Protein 8GUP (pdb70)

Organism: Staphylococcus aureus (strain NCTC 8325 / PS 47) (NCBI:txid93061)

Radius of gyration: 21.42 Å; Cα contacts (8 Å, |Δi|>4): 415; chains: 2; bounding box: 58×44×39 Å

GO terms:
  GO:0005737 cytoplasm (C, EXP)

Foldseek 3Di:
DDLVVVLVVLLVVLVVLVVVLAPDDFFKKKKKWFDDPVGTAIWMWTHHVNDTHTSQCRVVVDVDDPVVSVVSRVVSNVSVVVVQVSCVVVVHDRFRMWIWMAGPVGDTDIDTHHDPVVVLVDDDLLVVQLCCCVVDNDHDDDPVSNVSSVSVVVVVVVD/DDLVVVVVVLLVVLVVLVVVLAPDAFFKKKKKWFQDPVGTAIWMWTHHVPDTDTSQCRVVVDVDDPVRSVVSRVVSNVSVVVVQVSCVVVVHDRFRMWMWMAGPVGDTDIDTHHDPVVVVVDDPLLVVQLVCVPPPVDHDDDPVSNVSSVSVVVVVVVD

Secondary structure (P-SEA, 3-state):
ccaaaaaaaaaaaaaaaaaaaccccccbbbbbbbbccccccccbbbbcccbbbbcccccccccccaaaaaaaaaaaaaaaaaaaaaaaaaccccccbbbbbbcccbbbbbbbbbcccccccccaaaaaaaaaaaacccccccaaaaaaaaaaaaaaaac/ccaaaaaaaaaaaaaaaaaaaccccccbbbbbbbbccccccccbbbbcccbbbbcccccccccccaaaaaaaaaaaaaaaaaaaaaaaaaccccccbbbbbbcccbbbbbbbbbcccccccccaaaaaaaaaaaccccccccaaaaaaaaaaaaaaaac

Nearest PDB structures (foldseek):
  8gup-assembly2_B  TM=1.006E+00  e=2.677E-31  Staphylococcus aureus subsp. aureus NCTC 8325
  8guo-assembly1_A  TM=9.797E-01  e=4.297E-29  Staphylococcus aureus subsp. aureus NCTC 8325
  3i0t-assembly1_A  TM=8.499E-01  e=4.550E-12  Halalkalibacterium halodurans C-125
  2ia1-assembly1_A  TM=8.516E-01  e=1.083E-11  Halalkalibacterium halodurans
  4egq-assembly5_B-3  TM=3.936E-01  e=3.553E-01  Burkholderia pseudomallei 1710b

B-factor: mean 51.95, std 16.05, range [22.31, 112.67]

Structure (mmCIF, N/CA/C/O backbone):
data_8GUP
#
_entry.id   8GUP
#
_cell.length_a   90.674
_cell.length_b   62.106
_cell.length_c   82.811
_cell.angle_alpha   90.0
_cell.angle_beta   117.49
_cell.angle_gamma   90.0
#
_symmetry.space_group_name_H-M   'C 1 2 1'
#
loop_
_entity.id
_entity.type
_entity.pdbx_description
1 polymer 'Type VII secretion system protein EsaG'
2 non-polymer 'CITRIC ACID'
3 water water
#
loop_
_atom_site.group_PDB
_atom_site.id
_atom_site.type_symbol
_atom_site.label_atom_id
_atom_site.label_alt_id
_atom_site.label_comp_id
_atom_site.label_asym_id
_atom_site.label_entity_id
_atom_site.label_seq_id
_atom_site.pdbx_PDB_ins_code
_atom_site.Cartn_x
_atom_site.Cartn_y
_atom_site.Cartn_z
_atom_site.occupancy
_atom_site.B_iso_or_equiv
_atom_site.auth_seq_id
_atom_site.auth_comp_id
_atom_site.auth_asym_id
_atom_site.auth_atom_id
_atom_site.pdbx_PDB_model_num
ATOM 1 N N . MET A 1 1 ? 32.43655 24.58092 144.34877 1.000 84.89827 1 MET A N 1
ATOM 2 C CA . MET A 1 1 ? 32.80700 23.76146 145.49679 1.000 85.69000 1 MET A CA 1
ATOM 3 C C . MET A 1 1 ? 32.58009 24.51474 146.80638 1.000 79.50984 1 MET A C 1
ATOM 4 O O . MET A 1 1 ? 33.06842 25.63042 146.97980 1.000 73.39821 1 MET A O 1
ATOM 9 N N . THR A 1 2 ? 31.83761 23.90186 147.72405 1.000 75.01875 2 THR A N 1
ATOM 10 C CA . THR A 1 2 ? 31.55298 24.51807 149.01617 1.000 79.56854 2 THR A CA 1
ATOM 11 C C . THR A 1 2 ? 32.76120 24.44581 149.94477 1.000 78.23729 2 THR A C 1
ATOM 12 O O . THR A 1 2 ? 33.82941 23.96750 149.56007 1.000 75.69253 2 THR A O 1
ATOM 16 N N . PHE A 1 3 ? 32.58267 24.92679 151.16973 1.000 75.91604 3 PHE A N 1
ATOM 17 C CA . PHE A 1 3 ? 33.63915 24.88686 152.17093 1.000 69.83375 3 PHE A CA 1
ATOM 18 C C . PHE A 1 3 ? 33.87823 23.45379 152.63212 1.000 77.07467 3 PHE A C 1
ATOM 19 O O . PHE A 1 3 ? 35.02581 23.01740 152.78748 1.000 77.66759 3 PHE A O 1
ATOM 27 N N . GLU A 1 4 ? 32.78273 22.72773 152.83949 1.000 70.68419 4 GLU A N 1
ATOM 28 C CA . GLU A 1 4 ? 32.84186 21.32645 153.23601 1.000 63.17181 4 GLU A CA 1
ATOM 29 C C . GLU A 1 4 ? 33.61128 20.49896 152.21323 1.000 65.90460 4 GLU A C 1
ATOM 30 O O . GLU A 1 4 ? 34.39589 19.62892 152.57887 1.000 64.32903 4 GLU A O 1
ATOM 36 N N . GLU A 1 5 ? 33.37479 20.76814 150.93329 1.000 77.78965 5 GLU A N 1
ATOM 37 C CA . GLU A 1 5 ? 34.02952 20.02600 149.86030 1.000 82.13815 5 GLU A CA 1
ATOM 38 C C . GLU A 1 5 ? 35.53663 20.27635 149.83197 1.000 79.80525 5 GLU A C 1
ATOM 39 O O . GLU A 1 5 ? 36.32458 19.35186 149.62338 1.000 85.80543 5 GLU A O 1
ATOM 45 N N . LYS A 1 6 ? 35.92727 21.52917 150.04339 1.000 69.23829 6 LYS A N 1
ATOM 46 C CA . LYS A 1 6 ? 37.33632 21.89326 150.12871 1.000 63.40792 6 LYS A CA 1
ATOM 47 C C . LYS A 1 6 ? 38.00912 21.17817 151.29843 1.000 53.18151 6 LYS A C 1
ATOM 48 O O . LYS A 1 6 ? 39.05781 20.53356 151.13516 1.000 53.50609 6 LYS A O 1
ATOM 50 N N . LEU A 1 7 ? 37.39154 21.29171 152.47318 1.000 48.32747 7 LEU A N 1
ATOM 51 C CA . LEU A 1 7 ? 37.87540 20.60365 153.66567 1.000 53.25164 7 LEU A CA 1
ATOM 52 C C . LEU A 1 7 ? 38.02664 19.10455 153.42964 1.000 50.46541 7 LEU A C 1
ATOM 53 O O . LEU A 1 7 ? 39.02258 18.51139 153.82544 1.000 54.80795 7 LEU A O 1
ATOM 58 N N . SER A 1 8 ? 37.03660 18.50630 152.77429 1.000 54.32773 8 SER A N 1
ATOM 59 C CA . SER A 1 8 ? 37.01690 17.06795 152.52278 1.000 65.56657 8 SER A CA 1
ATOM 60 C C . SER A 1 8 ? 38.13380 16.64301 151.57279 1.000 63.78901 8 SER A C 1
ATOM 61 O O . SER A 1 8 ? 38.82826 15.65145 151.81536 1.000 67.67649 8 SER A O 1
ATOM 64 N N . LYS A 1 9 ? 38.29684 17.40114 150.49269 1.000 56.34005 9 LYS A N 1
ATOM 65 C CA . LYS A 1 9 ? 39.36117 17.15618 149.52593 1.000 61.07177 9 LYS A CA 1
ATOM 66 C C . LYS A 1 9 ? 40.72629 17.20135 150.20676 1.000 52.11991 9 LYS A C 1
ATOM 67 O O . LYS A 1 9 ? 41.53935 16.27409 150.06797 1.000 54.09465 9 LYS A O 1
ATOM 73 N N . ILE A 1 10 ? 40.96362 18.27130 150.96217 1.000 40.27028 10 ILE A N 1
ATOM 74 C CA . ILE A 1 10 ? 42.23520 18.42474 151.66190 1.000 51.01360 10 ILE A CA 1
ATOM 75 C C . ILE A 1 10 ? 42.45397 17.30366 152.68007 1.000 40.73331 10 ILE A C 1
ATOM 76 O O . ILE A 1 10 ? 43.55394 16.76264 152.78166 1.000 46.27054 10 ILE A O 1
ATOM 81 N N . TYR A 1 11 ? 41.40431 16.94403 153.41405 1.000 41.10241 11 TYR A N 1
ATOM 82 C CA . TYR A 1 11 ? 41.49319 15.87213 154.40399 1.000 42.14923 11 TYR A CA 1
ATOM 83 C C . TYR A 1 11 ? 41.89225 14.55206 153.75040 1.000 44.05497 11 TYR A C 1
ATOM 84 O O . TYR A 1 11 ? 42.77687 13.84454 154.24163 1.000 44.01539 11 TYR A O 1
ATOM 93 N N . ASN A 1 12 ? 41.23272 14.22958 152.64107 1.000 46.91673 12 ASN A N 1
ATOM 94 C CA . ASN A 1 12 ? 41.54172 13.02027 151.88705 1.000 46.28778 12 ASN A CA 1
ATOM 95 C C . ASN A 1 12 ? 42.98964 13.00899 151.40919 1.000 45.52876 12 ASN A C 1
ATOM 96 O O . ASN A 1 12 ? 43.69140 11.99870 151.54335 1.000 38.36329 12 ASN A O 1
ATOM 101 N N . GLU A 1 13 ? 43.43518 14.13800 150.86184 1.000 36.59399 13 GLU A N 1
ATOM 102 C CA . GLU A 1 13 ? 44.82035 14.26437 150.41414 1.000 35.31898 13 GLU A CA 1
ATOM 103 C C . GLU A 1 13 ? 45.80911 14.04953 151.56274 1.000 43.15343 13 GLU A C 1
ATOM 104 O O . GLU A 1 13 ? 46.83002 13.37627 151.39935 1.000 42.26643 13 GLU A O 1
ATOM 110 N N . ILE A 1 14 ? 45.49299 14.61941 152.72208 1.000 40.03437 14 ILE A N 1
ATOM 111 C CA . ILE A 1 14 ? 46.33006 14.48660 153.91053 1.000 43.52014 14 ILE A CA 1
ATOM 112 C C . ILE A 1 14 ? 46.43806 13.02861 154.35068 1.000 51.27479 14 ILE A C 1
ATOM 113 O O . ILE A 1 14 ? 47.54242 12.51432 154.56750 1.000 49.79531 14 ILE A O 1
ATOM 118 N N . ALA A 1 15 ? 45.28828 12.36843 154.47167 1.000 34.35711 15 ALA A N 1
ATOM 119 C CA . ALA A 1 15 ? 45.24621 10.96272 154.86093 1.000 38.18395 15 ALA A CA 1
ATOM 120 C C . ALA A 1 15 ? 46.06154 10.09956 153.90113 1.000 46.54135 15 ALA A C 1
ATOM 121 O O . ALA A 1 15 ? 46.86364 9.26230 154.33123 1.000 29.94700 15 ALA A O 1
ATOM 123 N N . ASN A 1 16 ? 45.86059 10.31532 152.60284 1.000 45.48815 16 ASN A N 1
ATOM 124 C CA . ASN A 1 16 ? 46.61007 9.57853 151.58955 1.000 49.56689 16 ASN A CA 1
ATOM 125 C C . ASN A 1 16 ? 48.11497 9.81134 151.69803 1.000 52.05118 16 ASN A C 1
ATOM 126 O O . ASN A 1 16 ? 48.90520 8.87854 151.55014 1.000 46.30153 16 ASN A O 1
ATOM 131 N N . GLU A 1 17 ? 48.50290 11.05623 151.95989 1.000 47.00065 17 GLU A N 1
ATOM 132 C CA . GLU A 1 17 ? 49.91062 11.40758 152.12890 1.000 48.64373 17 GLU A CA 1
ATOM 133 C C . GLU A 1 17 ? 50.54565 10.66822 153.30020 1.000 44.27155 17 GLU A C 1
ATOM 134 O O . GLU A 1 17 ? 51.56110 9.97745 153.14455 1.000 47.54451 17 GLU A O 1
ATOM 140 N N . ILE A 1 18 ? 49.93784 10.82408 154.47255 1.000 39.64626 18 ILE A N 1
ATOM 141 C CA . ILE A 1 18 ? 50.43681 10.19255 155.68714 1.000 37.65616 18 ILE A CA 1
ATOM 142 C C . ILE A 1 18 ? 50.50578 8.67761 155.52289 1.000 46.49975 18 ILE A C 1
ATOM 143 O O . ILE A 1 18 ? 51.45886 8.03997 155.97350 1.000 46.29694 18 ILE A O 1
ATOM 148 N N . SER A 1 19 ? 49.50558 8.10705 154.85778 1.000 39.18197 19 SER A N 1
ATOM 149 C CA . SER A 1 19 ? 49.51185 6.67545 154.58469 1.000 32.68276 19 SER A CA 1
ATOM 150 C C . SER A 1 19 ? 50.64516 6.30125 153.63140 1.000 38.30367 19 SER A C 1
ATOM 151 O O . SER A 1 19 ? 51.21138 5.21215 153.72833 1.000 36.93078 19 SER A O 1
ATOM 154 N N . SER A 1 20 ? 50.97493 7.20946 152.71647 1.000 37.59556 20 SER A N 1
ATOM 155 C CA . SER A 1 20 ? 52.03029 6.96166 151.73941 1.000 50.32698 20 SER A CA 1
ATOM 156 C C . SER A 1 20 ? 53.41107 7.05328 152.38123 1.000 50.27099 20 SER A C 1
ATOM 157 O O . SER A 1 20 ? 54.37232 6.46112 151.89021 1.000 49.97435 20 SER A O 1
ATOM 160 N N . MET A 1 21 ? 53.50608 7.79725 153.47905 1.000 43.60001 21 MET A N 1
ATOM 161 C CA . MET A 1 21 ? 54.78163 7.96503 154.17061 1.000 40.87851 21 MET A CA 1
ATOM 162 C C . MET A 1 21 ? 55.11580 6.77415 155.07268 1.000 51.87907 21 MET A C 1
ATOM 163 O O . MET A 1 21 ? 56.25127 6.63246 155.52867 1.000 48.00799 21 MET A O 1
ATOM 168 N N . ILE A 1 22 ? 54.12733 5.92075 155.32553 1.000 47.63593 22 ILE A N 1
ATOM 169 C CA . ILE A 1 22 ? 54.33728 4.72648 156.14076 1.000 41.61719 22 ILE A CA 1
ATOM 170 C C . ILE A 1 22 ? 54.41817 3.48297 155.25624 1.000 40.07205 22 ILE A C 1
ATOM 171 O O . ILE A 1 22 ? 53.42076 3.07478 154.66009 1.000 48.80917 22 ILE A O 1
ATOM 176 N N . PRO A 1 23 ? 55.61223 2.87178 155.17856 1.000 42.85544 23 PRO A N 1
ATOM 177 C CA . PRO A 1 23 ? 55.89834 1.78342 154.23560 1.000 34.60430 23 PRO A CA 1
ATOM 178 C C . PRO A 1 23 ? 55.34077 0.42730 154.65974 1.000 45.00999 23 PRO A C 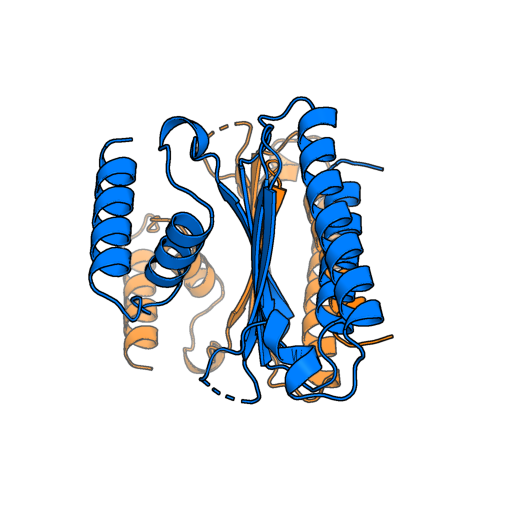1
ATOM 179 O O . PRO A 1 23 ? 55.32316 -0.50006 153.84918 1.000 40.36105 23 PRO A O 1
ATOM 183 N N . VAL A 1 24 ? 54.89867 0.30938 155.90655 1.000 50.94188 24 VAL A N 1
ATOM 184 C CA . VAL A 1 24 ? 54.34444 -0.95059 156.38919 1.000 59.96024 24 VAL A CA 1
ATOM 185 C C . VAL A 1 24 ? 52.88654 -0.80347 156.80455 1.000 57.12932 24 VAL A C 1
ATOM 186 O O . VAL A 1 24 ? 52.29398 0.26558 156.66253 1.000 52.53862 24 VAL A O 1
ATOM 190 N N . GLU A 1 25 ? 52.31426 -1.88861 157.31568 1.000 65.79842 25 GLU A N 1
ATOM 191 C CA . GLU A 1 25 ? 50.92704 -1.88605 157.76178 1.000 61.98150 25 GLU A CA 1
ATOM 192 C C . GLU A 1 25 ? 50.80104 -1.22259 159.12810 1.000 51.75974 25 GLU A C 1
ATOM 193 O O . GLU A 1 25 ? 51.49492 -1.59081 160.07683 1.000 63.70342 25 GLU A O 1
ATOM 199 N N . TRP A 1 26 ? 49.91215 -0.23942 159.21781 1.000 56.08655 26 TRP A N 1
ATOM 200 C CA . TRP A 1 26 ? 49.71393 0.50797 160.45270 1.000 36.61480 26 TRP A CA 1
ATOM 201 C C . TRP A 1 26 ? 48.31848 0.28600 161.02550 1.000 45.03282 26 TRP A C 1
ATOM 202 O O . TRP A 1 26 ? 47.39526 -0.10507 160.31028 1.000 48.05309 26 TRP A O 1
ATOM 213 N N . GLU A 1 27 ? 48.17582 0.53947 162.32215 1.000 48.30295 27 GLU A N 1
ATOM 214 C CA . GLU A 1 27 ? 46.89810 0.38334 163.00631 1.000 52.56122 27 GLU A CA 1
ATOM 215 C C . GLU A 1 27 ? 46.25847 1.74383 163.25466 1.000 57.02548 27 GLU A C 1
ATOM 216 O O . GLU A 1 27 ? 45.17347 2.03451 162.75113 1.000 59.86748 27 GLU A O 1
ATOM 222 N N . LYS A 1 28 ? 46.94489 2.57347 164.03429 1.000 43.70219 28 LYS A N 1
ATOM 223 C CA . LYS A 1 28 ? 46.45989 3.90894 164.35921 1.000 42.69389 28 LYS A CA 1
ATOM 224 C C . LYS A 1 28 ? 47.47306 4.97578 163.95739 1.000 44.41545 28 LYS A C 1
ATOM 225 O O . LYS A 1 28 ? 48.67990 4.73674 163.97234 1.000 37.83819 28 LYS A O 1
ATOM 231 N N . VAL A 1 29 ? 46.97155 6.15277 163.59798 1.000 38.63864 29 VAL A N 1
ATOM 232 C CA . VAL A 1 29 ? 47.81837 7.27268 163.20485 1.000 40.10972 29 VAL A CA 1
ATOM 233 C C . VAL A 1 29 ? 47.35830 8.56540 163.87373 1.000 43.38955 29 VAL A C 1
ATOM 234 O O . VAL A 1 29 ? 46.19299 8.95930 163.75882 1.000 38.41210 29 VAL A O 1
ATOM 238 N N . TYR A 1 30 ? 48.28465 9.21235 164.57522 1.000 39.69555 30 TYR A N 1
ATOM 239 C CA . TYR A 1 30 ? 48.02425 10.48416 165.23845 1.000 39.17875 30 TYR A CA 1
ATOM 240 C C . TYR A 1 30 ? 48.90607 11.57410 164.64894 1.000 39.89472 30 TYR A C 1
ATOM 241 O O . TYR A 1 30 ? 50.12601 11.52959 164.79464 1.000 32.62413 30 TYR A O 1
ATOM 250 N N . THR A 1 31 ? 48.29323 12.55336 163.99228 1.000 37.51560 31 THR A N 1
ATOM 251 C CA . THR A 1 31 ? 49.05189 13.64034 163.38493 1.000 34.24266 31 THR A CA 1
ATOM 252 C C . THR A 1 31 ? 48.76925 14.96871 164.08079 1.000 34.12296 31 THR A C 1
ATOM 253 O O . THR A 1 31 ? 47.63184 15.26415 164.43924 1.000 27.73459 31 THR A O 1
ATOM 257 N N . MET A 1 32 ? 49.81854 15.75783 164.28121 1.000 37.67961 32 MET A N 1
ATOM 258 C CA . MET A 1 32 ? 49.69384 17.08059 164.87527 1.000 42.53629 32 MET A CA 1
ATOM 259 C C . MET A 1 32 ? 50.42648 18.11413 164.02816 1.000 36.16803 32 MET A C 1
ATOM 260 O O . MET A 1 32 ? 51.55641 17.88276 163.58192 1.000 36.67287 32 MET A O 1
ATOM 265 N N . ALA A 1 33 ? 49.77620 19.25214 163.80763 1.000 39.87830 33 ALA A N 1
ATOM 266 C CA . ALA A 1 33 ? 50.36637 20.32407 163.01638 1.000 34.21134 33 ALA A CA 1
ATOM 267 C C . ALA A 1 33 ? 50.22638 21.67294 163.71127 1.000 40.06450 33 ALA A C 1
ATOM 268 O O . ALA A 1 33 ? 49.11744 22.17406 163.89288 1.000 51.55606 33 ALA A O 1
ATOM 270 N N . TYR A 1 34 ? 51.35567 22.25424 164.10236 1.000 47.45304 34 TYR A N 1
ATOM 271 C CA . TYR A 1 34 ? 51.36428 23.59883 164.66716 1.000 52.29967 34 TYR A CA 1
ATOM 272 C C . TYR A 1 34 ? 51.75054 24.60935 163.59724 1.000 57.98962 34 TYR A C 1
ATOM 273 O O . TYR A 1 34 ? 52.89837 24.63918 163.16484 1.000 57.55763 34 TYR A O 1
ATOM 282 N N . ILE A 1 35 ? 50.79858 25.42987 163.16208 1.000 54.20872 35 ILE A N 1
ATOM 283 C CA . ILE A 1 35 ? 51.09382 26.45524 162.16374 1.000 46.27921 35 ILE A CA 1
ATOM 284 C C . ILE A 1 35 ? 50.53827 27.82347 162.55730 1.000 50.30330 35 ILE A C 1
ATOM 285 O O . ILE A 1 35 ? 49.33651 27.97896 162.77415 1.000 50.51320 35 ILE A O 1
ATOM 290 N N . ASP A 1 36 ? 51.42716 28.80923 162.64846 1.000 47.26239 36 ASP A N 1
ATOM 291 C CA . ASP A 1 36 ? 51.03474 30.19543 162.88624 1.000 59.77348 36 ASP A CA 1
ATOM 292 C C . ASP A 1 36 ? 51.73426 31.11222 161.88452 1.000 53.25207 36 ASP A C 1
ATOM 293 O O . ASP A 1 36 ? 52.19188 30.65457 160.83817 1.000 48.17450 36 ASP A O 1
ATOM 298 N N . ASP A 1 37 ? 51.82071 32.40039 162.20316 1.000 56.36204 37 ASP A N 1
ATOM 299 C CA . ASP A 1 37 ? 52.49589 33.35196 161.32349 1.000 75.08927 37 ASP A CA 1
ATOM 300 C C . ASP A 1 37 ? 54.00649 33.14231 161.32608 1.000 77.55723 37 ASP A C 1
ATOM 301 O O . ASP A 1 37 ? 54.67976 33.40339 160.32873 1.000 73.36476 37 ASP A O 1
ATOM 306 N N . GLY A 1 38 ? 54.53349 32.67376 162.45247 1.000 84.12043 38 GLY A N 1
ATOM 307 C CA . GLY A 1 38 ? 55.95669 32.42030 162.57928 1.000 84.99584 38 GLY A CA 1
ATOM 308 C C . GLY A 1 38 ? 56.32981 30.99766 162.20915 1.000 85.60114 38 GLY A C 1
ATOM 309 O O . GLY A 1 38 ? 56.86504 30.25455 163.03083 1.000 88.51473 38 GLY A O 1
ATOM 310 N N . GLY A 1 39 ? 56.04690 30.61818 160.96684 1.000 74.39691 39 GLY A N 1
ATOM 311 C CA . GLY A 1 39 ? 56.35362 29.28259 160.48723 1.000 58.31573 39 GLY A CA 1
ATOM 312 C C . GLY A 1 39 ? 55.50476 28.21182 161.14562 1.000 55.82656 39 GLY A C 1
ATOM 313 O O . GLY A 1 39 ? 54.36142 28.46134 161.52996 1.000 57.14312 39 GLY A O 1
ATOM 314 N N . GLY A 1 40 ? 56.06634 27.01376 161.27500 1.000 46.70180 40 GLY A N 1
ATOM 315 C CA . GLY A 1 40 ? 55.36358 25.91019 161.90071 1.000 36.87906 40 GLY A CA 1
ATOM 316 C C . GLY A 1 40 ? 55.97682 24.55687 161.60367 1.000 47.17704 40 GLY A C 1
ATOM 317 O O . GLY A 1 40 ? 57.00156 24.46856 160.92689 1.000 54.73988 40 GLY A O 1
ATOM 318 N N . GLU A 1 41 ? 55.34868 23.50055 162.11668 1.000 40.21053 41 GLU A N 1
ATOM 319 C CA . GLU A 1 41 ? 55.82661 22.13968 161.89644 1.000 41.53439 41 GLU A CA 1
ATOM 320 C C . GLU A 1 41 ? 54.70320 21.09867 161.95751 1.000 49.53958 41 GLU A C 1
ATOM 321 O O . GLU A 1 41 ? 53.63312 21.33916 162.52651 1.000 46.59341 41 GLU A O 1
ATOM 327 N N . VAL A 1 42 ? 54.96468 19.94350 161.35144 1.000 41.11750 42 VAL A N 1
ATOM 328 C CA . VAL A 1 42 ? 54.03025 18.82370 161.33598 1.000 37.58546 42 VAL A CA 1
ATOM 329 C C . VAL A 1 42 ? 54.73378 17.53879 161.76041 1.000 37.58289 42 VAL A C 1
ATOM 330 O O . VAL A 1 42 ? 55.83592 17.25095 161.29354 1.000 40.13002 42 VAL A O 1
ATOM 334 N N . PHE A 1 43 ? 54.10675 16.76929 162.64593 1.000 32.37929 43 PHE A N 1
ATOM 335 C CA . PHE A 1 43 ? 54.65631 15.46829 163.02260 1.000 32.92827 43 PHE A CA 1
ATOM 336 C C . PHE A 1 43 ? 53.54348 14.45223 163.22914 1.000 37.42927 43 PHE A C 1
ATOM 337 O O . PHE A 1 43 ? 52.39518 14.82758 163.43878 1.000 38.64430 43 PHE A O 1
ATOM 345 N N . PHE A 1 44 ? 53.87338 13.16637 163.16202 1.000 28.60269 44 PHE A N 1
ATOM 346 C CA . PHE A 1 44 ? 52.87998 12.14614 163.47238 1.000 35.29515 44 PHE A CA 1
ATOM 347 C C . PHE A 1 44 ? 53.49141 10.88134 164.06142 1.000 45.82786 44 PHE A C 1
ATOM 348 O O . PHE A 1 44 ? 54.63352 10.52868 163.76954 1.000 49.17413 44 PHE A O 1
ATOM 356 N N . ASN A 1 45 ? 52.71343 10.21436 164.90714 1.000 44.78228 45 ASN A N 1
ATOM 357 C CA . ASN A 1 45 ? 53.08410 8.91435 165.44528 1.000 35.11503 45 ASN A CA 1
ATOM 358 C C . ASN A 1 45 ? 52.13562 7.84877 164.91774 1.000 42.11441 45 ASN A C 1
ATOM 359 O O . ASN A 1 45 ? 50.96848 8.13117 164.64609 1.000 37.07704 45 ASN A O 1
ATOM 364 N N . TYR A 1 46 ? 52.63175 6.62633 164.76590 1.000 37.52131 46 TYR A N 1
ATOM 365 C CA . TYR A 1 46 ? 51.78755 5.54369 164.27400 1.000 33.08791 46 TYR A CA 1
ATOM 366 C C . TYR A 1 46 ? 52.02582 4.25055 165.04280 1.000 39.98393 46 TYR A C 1
ATOM 367 O O . TYR A 1 46 ? 53.15381 3.94169 165.42145 1.000 39.07482 46 TYR A O 1
ATOM 376 N N . THR A 1 47 ? 50.95540 3.49809 165.27372 1.000 36.72341 47 THR A N 1
ATOM 377 C CA . THR A 1 47 ? 51.06498 2.21253 165.94861 1.000 40.96930 47 THR A CA 1
ATOM 378 C C . THR A 1 47 ? 50.98693 1.07323 164.94042 1.000 46.63774 47 THR A C 1
ATOM 379 O O . THR A 1 47 ? 50.42063 1.22736 163.85837 1.000 43.51944 47 THR A O 1
ATOM 383 N N . LYS A 1 48 ? 51.57035 -0.06458 165.30022 1.000 49.23508 48 LYS A N 1
ATOM 384 C CA . LYS A 1 48 ? 51.47212 -1.27686 164.49764 1.000 54.81689 48 LYS A CA 1
ATOM 385 C C . LYS A 1 48 ? 50.66839 -2.31998 165.26860 1.000 62.79057 48 LYS A C 1
ATOM 386 O O . LYS A 1 48 ? 50.60406 -2.26391 166.49579 1.000 69.14732 48 LYS A O 1
ATOM 392 N N . PRO A 1 49 ? 50.03697 -3.26736 164.55571 1.000 67.86958 49 PRO A N 1
ATOM 393 C CA . PRO A 1 49 ? 49.29108 -4.32522 165.24754 1.000 72.12662 49 PRO A CA 1
ATOM 394 C C . PRO A 1 49 ? 50.20983 -5.35981 165.89026 1.000 72.95534 49 PRO A C 1
ATOM 395 O O . PRO A 1 49 ? 50.45499 -5.26824 167.09261 1.000 72.62079 49 PRO A O 1
ATOM 399 N N . ASP A 1 52 ? 49.30572 -0.09039 172.04444 1.000 72.41952 52 ASP A N 1
ATOM 400 C CA . ASP A 1 52 ? 50.58334 -0.57350 171.53556 1.000 60.04740 52 ASP A CA 1
ATOM 401 C C . ASP A 1 52 ? 51.59963 0.56496 171.47423 1.000 61.70923 52 ASP A C 1
ATOM 402 O O . ASP A 1 52 ? 51.28792 1.70509 171.81900 1.000 57.76871 52 ASP A O 1
ATOM 407 N N . ASP A 1 53 ? 52.81195 0.24937 171.02987 1.000 55.60061 53 ASP A N 1
ATOM 408 C CA . ASP A 1 53 ? 53.90277 1.21817 171.00269 1.000 61.45284 53 ASP A CA 1
ATOM 409 C C . ASP A 1 53 ? 53.70718 2.29381 169.93811 1.000 58.66456 53 ASP A C 1
ATOM 410 O O . ASP A 1 53 ? 53.25349 2.01054 168.82943 1.000 57.25789 53 ASP A O 1
ATOM 415 N N . LEU A 1 54 ? 54.05192 3.52991 170.28582 1.000 46.53018 54 LEU A N 1
ATOM 416 C CA . LEU A 1 54 ? 54.04012 4.62499 169.32507 1.000 45.47268 54 LEU A CA 1
ATOM 417 C C . LEU A 1 54 ? 55.32638 4.62173 168.51065 1.000 44.92339 54 LEU A C 1
ATOM 418 O O . LEU A 1 54 ? 56.40718 4.36866 169.04166 1.000 56.29920 54 LEU A O 1
ATOM 423 N N . ASN A 1 55 ? 55.20502 4.90012 167.21868 1.000 41.20690 55 ASN A N 1
ATOM 424 C CA . ASN A 1 55 ? 56.37021 5.00860 166.35312 1.000 34.73137 55 ASN A CA 1
ATOM 425 C C . ASN A 1 55 ? 56.45698 6.40079 165.73915 1.000 38.58421 55 ASN A C 1
ATOM 426 O O . ASN A 1 55 ? 55.53428 6.84597 165.05292 1.000 30.31147 55 ASN A O 1
ATOM 431 N N . TYR A 1 56 ? 57.56892 7.08267 166.00072 1.000 34.56636 56 TYR A N 1
ATOM 432 C CA . TYR A 1 56 ? 57.76918 8.45286 165.54362 1.000 29.76050 56 TYR A CA 1
ATOM 433 C C . TYR A 1 56 ? 58.16240 8.47078 164.06761 1.000 38.49436 56 TYR A C 1
ATOM 434 O O . TYR A 1 56 ? 58.96351 7.64860 163.61930 1.000 40.34650 56 TYR A O 1
ATOM 443 N N . TYR A 1 57 ? 57.59685 9.41605 163.32154 1.000 33.85001 57 TYR A N 1
ATOM 444 C CA . TYR A 1 57 ? 57.67666 9.40271 161.86152 1.000 37.59952 57 TYR A CA 1
ATOM 445 C C . TYR A 1 57 ? 59.09569 9.54942 161.30363 1.000 37.66244 57 TYR A C 1
ATOM 446 O O . TYR A 1 57 ? 59.44837 8.88226 160.33288 1.000 40.03431 57 TYR A O 1
ATOM 455 N N . THR A 1 58 ? 59.91665 10.39700 161.91567 1.000 40.43034 58 THR A N 1
ATOM 456 C CA . THR A 1 58 ? 61.26573 10.63228 161.40111 1.000 34.60639 58 THR A CA 1
ATOM 457 C C . THR A 1 58 ? 62.17018 9.40956 161.55435 1.000 36.65525 58 THR A C 1
ATOM 458 O O . THR A 1 58 ? 63.28358 9.38323 161.02952 1.000 46.80009 58 THR A O 1
ATOM 462 N N . ASN A 1 59 ? 61.68773 8.40157 162.27360 1.000 29.22577 59 ASN A N 1
ATOM 463 C CA . ASN A 1 59 ? 62.41834 7.15078 162.42511 1.000 29.97344 59 ASN A CA 1
ATOM 464 C C . ASN A 1 59 ? 62.09170 6.15604 161.31441 1.000 32.28000 59 ASN A C 1
ATOM 465 O O . ASN A 1 59 ? 62.70013 5.08986 161.23144 1.000 41.26362 59 ASN A O 1
ATOM 470 N N . ILE A 1 60 ? 61.12878 6.50644 160.46582 1.000 34.76497 60 ILE A N 1
ATOM 471 C CA . ILE A 1 60 ? 60.74541 5.64606 159.34640 1.000 38.00038 60 ILE A CA 1
ATOM 472 C C . ILE A 1 60 ? 61.89420 5.40277 158.35089 1.000 35.38387 60 ILE A C 1
ATOM 473 O O . ILE A 1 60 ? 62.12227 4.25730 157.95652 1.000 43.67448 60 ILE A O 1
ATOM 478 N N . PRO A 1 61 ? 62.62815 6.46160 157.94279 1.000 37.02029 61 PRO A N 1
ATOM 479 C CA . PRO A 1 61 ? 63.72391 6.16955 157.00764 1.000 43.96729 61 PRO A CA 1
ATOM 480 C C . PRO A 1 61 ? 64.85159 5.34357 157.62912 1.000 44.09298 61 PRO A C 1
ATOM 481 O O . PRO A 1 61 ? 65.55637 4.63123 156.91327 1.000 48.54411 61 PRO A O 1
ATOM 485 N N . LYS A 1 62 ? 65.01582 5.44300 158.94405 1.000 48.36368 62 LYS A N 1
ATOM 486 C CA . LYS A 1 62 ? 66.07891 4.72686 159.64015 1.000 51.74804 62 LYS A CA 1
ATOM 487 C C . LYS A 1 62 ? 65.79254 3.23110 159.72795 1.000 51.97351 62 LYS A C 1
ATOM 488 O O . LYS A 1 62 ? 66.69883 2.40778 159.60142 1.000 56.15253 62 LYS A O 1
ATOM 494 N N . GLU A 1 63 ? 64.52740 2.88643 159.94316 1.000 52.42739 63 GLU A N 1
ATOM 495 C CA . GLU A 1 63 ? 64.13733 1.49640 160.14949 1.000 53.79695 63 GLU A CA 1
ATOM 496 C C . GLU A 1 63 ? 63.73837 0.80389 158.84844 1.000 46.74698 63 GLU A C 1
ATOM 497 O O . GLU A 1 63 ? 63.90946 -0.40683 158.70633 1.000 41.53427 63 GLU A O 1
ATOM 503 N N . TYR A 1 64 ? 63.21061 1.57288 157.90033 1.000 49.98810 64 TYR A N 1
ATOM 504 C CA . TYR A 1 64 ? 62.66769 0.99665 156.67245 1.000 53.92715 64 TYR A CA 1
ATOM 505 C C . TYR A 1 64 ? 63.43023 1.43174 155.42358 1.000 47.08750 64 TYR A C 1
ATOM 506 O O . TYR A 1 64 ? 64.30963 2.29046 155.48855 1.000 45.55958 64 TYR A O 1
ATOM 515 N N . ASN A 1 65 ? 63.08228 0.83159 154.28765 1.000 45.98450 65 ASN A N 1
ATOM 516 C CA . ASN A 1 65 ? 63.75921 1.11499 153.02534 1.000 56.17097 65 ASN A CA 1
ATOM 517 C C . ASN A 1 65 ? 63.12825 2.25943 152.24343 1.000 72.19944 65 ASN A C 1
ATOM 518 O O . ASN A 1 65 ? 62.69747 2.08147 151.10400 1.000 86.47225 65 ASN A O 1
ATOM 523 N N . ILE A 1 66 ? 63.06882 3.43166 152.86082 1.000 61.41134 66 ILE A N 1
ATOM 524 C CA . ILE A 1 66 ? 62.67720 4.63834 152.14983 1.000 54.83564 66 ILE A CA 1
ATOM 525 C C . ILE A 1 66 ? 63.73977 5.70191 152.39698 1.000 50.10824 66 ILE A C 1
ATOM 526 O O . ILE A 1 66 ? 64.08459 5.99484 153.54254 1.000 54.76405 66 ILE A O 1
ATOM 531 N N . SER A 1 67 ? 64.27916 6.25338 151.31418 1.000 40.44215 67 SER A N 1
ATOM 532 C CA . SER A 1 67 ? 65.37896 7.20681 151.40666 1.000 40.96055 67 SER A CA 1
ATOM 533 C C . SER A 1 67 ? 64.97244 8.45835 152.17293 1.000 39.98020 67 SER A C 1
ATOM 534 O O . SER A 1 67 ? 63.79494 8.81826 152.21504 1.000 44.61168 67 SER A O 1
ATOM 537 N N . VAL A 1 68 ? 65.95854 9.10838 152.78302 1.000 47.63665 68 VAL A N 1
ATOM 538 C CA . VAL A 1 68 ? 65.73401 10.34467 153.52058 1.000 41.56858 68 VAL A CA 1
ATOM 539 C C . VAL A 1 68 ? 65.14534 11.41774 152.61022 1.000 38.27524 68 VAL A C 1
ATOM 540 O O . VAL A 1 68 ? 64.26819 12.17592 153.01891 1.000 43.26264 68 VAL A O 1
ATOM 544 N N . GLN A 1 69 ? 65.61407 11.45711 151.36709 1.000 40.02256 69 GLN A N 1
ATOM 545 C CA . GLN A 1 69 ? 65.18705 12.47806 150.41658 1.000 42.10978 69 GLN A CA 1
ATOM 546 C C . GLN A 1 69 ? 63.69911 12.37256 150.07706 1.000 36.15661 69 GLN A C 1
ATOM 547 O O . GLN A 1 69 ? 62.96475 13.36057 150.15856 1.000 39.01703 69 GLN A O 1
ATOM 553 N N . VAL A 1 70 ? 63.26305 11.17435 149.69676 1.000 37.44999 70 VAL A N 1
ATOM 554 C CA . VAL A 1 70 ? 61.86153 10.93132 149.36309 1.000 34.81865 70 VAL A CA 1
ATOM 555 C C . VAL A 1 70 ? 60.95127 11.21655 150.55602 1.000 34.61414 70 VAL A C 1
ATOM 556 O O . VAL A 1 70 ? 59.94129 11.91877 150.43039 1.000 46.41541 70 VAL A O 1
ATOM 560 N N . PHE A 1 71 ? 61.32366 10.67732 151.71319 1.000 38.40136 71 PHE A N 1
ATOM 561 C CA . PHE A 1 71 ? 60.55226 10.86749 152.93581 1.000 38.16358 71 PHE A CA 1
ATOM 562 C C . PHE A 1 71 ? 60.42606 12.34657 153.28948 1.000 45.22484 71 PHE A C 1
ATOM 563 O O . PHE A 1 71 ? 59.35629 12.80793 153.68673 1.000 43.33321 71 PHE A O 1
ATOM 571 N N . ASP A 1 72 ? 61.52341 13.08284 153.14280 1.000 43.15542 72 ASP A N 1
ATOM 572 C CA . ASP A 1 72 ? 61.53146 14.51231 153.43265 1.000 33.76467 72 ASP A CA 1
ATOM 573 C C . ASP A 1 72 ? 60.67732 15.28589 152.43287 1.000 38.82702 72 ASP A C 1
ATOM 574 O O . ASP A 1 72 ? 60.04269 16.27970 152.79100 1.000 37.44971 72 ASP A O 1
ATOM 579 N N . ASP A 1 73 ? 60.66514 14.83206 151.18162 1.000 35.78689 73 ASP A N 1
ATOM 580 C CA . ASP A 1 73 ? 59.81268 15.44262 150.16439 1.000 32.79374 73 ASP A CA 1
ATOM 581 C C . ASP A 1 73 ? 58.33698 15.27069 150.50949 1.000 37.89929 73 ASP A C 1
ATOM 582 O O . ASP A 1 73 ? 57.56677 16.23462 150.48381 1.000 44.41105 73 ASP A O 1
ATOM 587 N N . LEU A 1 74 ? 57.94911 14.03900 150.83029 1.000 26.55001 74 LEU A N 1
ATOM 588 C CA . LEU A 1 74 ? 56.56923 13.75145 151.21652 1.000 30.20313 74 LEU A CA 1
ATOM 589 C C . LEU A 1 74 ? 56.18099 14.51610 152.48227 1.000 33.55380 74 LEU A C 1
ATOM 590 O O . LEU A 1 74 ? 55.04733 14.97861 152.62163 1.000 39.87636 74 LEU A O 1
ATOM 595 N N . TRP A 1 75 ? 57.13866 14.64236 153.39516 1.000 33.36585 75 TRP A N 1
ATOM 596 C CA . TRP A 1 75 ? 56.97977 15.42168 154.61894 1.000 35.48278 75 TRP A CA 1
ATOM 597 C C . TRP A 1 75 ? 56.65196 16.88018 154.29208 1.000 30.95004 75 TRP A C 1
ATOM 598 O O . TRP A 1 75 ? 55.67932 17.44741 154.80820 1.000 40.15272 75 TRP A O 1
ATOM 609 N N . MET A 1 76 ? 57.46386 17.47579 153.42340 1.000 27.94158 76 MET A N 1
ATOM 610 C CA . MET A 1 76 ? 57.26574 18.86182 153.01256 1.000 32.67900 76 MET A CA 1
ATOM 611 C C . MET A 1 76 ? 55.91970 19.04721 152.31536 1.000 41.55791 76 MET A C 1
ATOM 612 O O . MET A 1 76 ? 55.23737 20.05272 152.52547 1.000 42.67452 76 MET A O 1
ATOM 617 N N . ASP A 1 77 ? 55.53786 18.07310 151.49381 1.000 27.14083 77 ASP A N 1
ATOM 618 C CA . ASP A 1 77 ? 54.24145 18.11410 150.82398 1.000 36.99067 77 ASP A CA 1
ATOM 619 C C . ASP A 1 77 ? 53.09482 18.08245 151.83015 1.000 33.55642 77 ASP A C 1
ATOM 620 O O . ASP A 1 77 ? 52.10236 18.79698 151.67603 1.000 40.34811 77 ASP A O 1
ATOM 625 N N . LEU A 1 78 ? 53.23747 17.24612 152.85413 1.000 33.69969 78 LEU A N 1
ATOM 626 C CA . LEU A 1 78 ? 52.24950 17.16037 153.92491 1.000 38.74396 78 LEU A CA 1
ATOM 627 C C . LEU A 1 78 ? 52.10224 18.50561 154.63384 1.000 36.76154 78 LEU A C 1
ATOM 628 O O . LEU A 1 78 ? 50.98181 19.00322 154.83857 1.000 36.36350 78 LEU A O 1
ATOM 633 N N . TYR A 1 79 ? 53.24046 19.09403 154.99696 1.000 27.46941 79 TYR A N 1
ATOM 634 C CA . TYR A 1 79 ? 53.24111 20.40806 155.63020 1.000 41.13345 79 TYR A CA 1
ATOM 635 C C . TYR A 1 79 ? 52.53124 21.43049 154.75031 1.000 36.93094 79 TYR A C 1
ATOM 636 O O . TYR A 1 79 ? 51.73527 22.23560 155.23886 1.000 41.46213 79 TYR A O 1
ATOM 645 N N . ASP A 1 80 ? 52.82337 21.38840 153.45259 1.000 32.40478 80 ASP A N 1
ATOM 646 C CA . ASP A 1 80 ? 52.18907 22.28742 152.49465 1.000 38.18309 80 ASP A CA 1
ATOM 647 C C . ASP A 1 80 ? 50.67837 22.08326 152.47092 1.000 46.20440 80 ASP A C 1
ATOM 648 O O . ASP A 1 80 ? 49.91628 23.04190 152.32824 1.000 51.45144 80 ASP A O 1
ATOM 653 N N . LEU A 1 81 ? 50.25109 20.83198 152.61379 1.000 39.58623 81 LEU A N 1
ATOM 654 C CA . LEU A 1 81 ? 48.82858 20.51931 152.67082 1.000 35.68608 81 LEU A CA 1
ATOM 655 C C . LEU A 1 81 ? 48.17708 21.17079 153.88597 1.000 46.31088 81 LEU A C 1
ATOM 656 O O . LEU A 1 81 ? 47.12164 21.80137 153.76807 1.000 38.04690 81 LEU A O 1
ATOM 661 N N . PHE A 1 82 ? 48.80497 21.02780 155.05099 1.000 34.76618 82 PHE A N 1
ATOM 662 C CA . PHE A 1 82 ? 48.25703 21.64524 156.25980 1.000 35.61759 82 PHE A CA 1
ATOM 663 C C . PHE A 1 82 ? 48.23363 23.17553 156.16671 1.000 38.19129 82 PHE A C 1
ATOM 664 O O . PHE A 1 82 ? 47.28395 23.82578 156.62404 1.000 43.30614 82 PHE A O 1
ATOM 672 N N . GLU A 1 83 ? 49.27151 23.74731 155.56385 1.000 38.97544 83 GLU A N 1
ATOM 673 C CA . GLU A 1 83 ? 49.33939 25.19379 155.39055 1.000 39.53791 83 GLU A CA 1
ATOM 674 C C . GLU A 1 83 ? 48.22624 25.67457 154.46180 1.000 41.03441 83 GLU A C 1
ATOM 675 O O . GLU A 1 83 ? 47.62380 26.72677 154.68872 1.000 49.70588 83 GLU A O 1
ATOM 681 N N . GLU A 1 84 ? 47.95655 24.89465 153.41868 1.000 45.23675 84 GLU A N 1
ATOM 682 C CA . GLU A 1 84 ? 46.83945 25.17227 152.52307 1.000 46.20903 84 GLU A CA 1
ATOM 683 C C . GLU A 1 84 ? 45.52527 25.10714 153.29428 1.000 50.61081 84 GLU A C 1
ATOM 684 O O . GLU A 1 84 ? 44.61476 25.90939 153.06734 1.000 53.70812 84 GLU A O 1
ATOM 690 N N . LEU A 1 85 ? 45.44356 24.14891 154.21352 1.000 46.72981 85 LEU A N 1
ATOM 691 C CA . LEU A 1 85 ? 44.26799 23.98654 155.06137 1.000 45.35165 85 LEU A CA 1
ATOM 692 C C . LEU A 1 85 ? 44.02018 25.23059 155.91109 1.000 46.46771 85 LEU A C 1
ATOM 693 O O . LEU A 1 85 ? 42.87885 25.66564 156.06492 1.000 58.38562 85 LEU A O 1
ATOM 698 N N . ARG A 1 86 ? 45.08986 25.80184 156.45758 1.000 41.97440 86 ARG A N 1
ATOM 699 C CA . ARG A 1 86 ? 44.97516 27.03337 157.23956 1.000 49.89201 86 ARG A CA 1
ATOM 700 C C . ARG A 1 86 ? 44.57707 28.21393 156.34677 1.000 48.73994 86 ARG A C 1
ATOM 701 O O . ARG A 1 86 ? 43.70988 29.03295 156.70108 1.000 56.92331 86 ARG A O 1
ATOM 709 N N . ASP A 1 87 ? 45.20910 28.28347 155.17779 1.000 45.27705 87 ASP A N 1
ATOM 710 C CA . ASP A 1 87 ? 44.92122 29.33418 154.20768 1.000 52.73320 87 ASP A CA 1
ATOM 711 C C . ASP A 1 87 ? 43.47648 29.27646 153.72532 1.000 53.65077 87 ASP A C 1
ATOM 712 O O . ASP A 1 87 ? 42.93717 30.27624 153.25852 1.000 50.05073 87 ASP A O 1
ATOM 717 N N . LEU A 1 88 ? 42.85667 28.10468 153.83142 1.000 57.96193 88 LEU A N 1
ATOM 718 C CA . LEU A 1 88 ? 41.43595 27.96643 153.52790 1.000 58.10670 88 LEU A CA 1
ATOM 719 C C . LEU A 1 88 ? 40.59526 28.68596 154.57895 1.000 48.23874 88 LEU A C 1
ATOM 720 O O . LEU A 1 88 ? 39.68379 29.45428 154.24973 1.000 51.18602 88 LEU A O 1
ATOM 725 N N . PHE A 1 89 ? 40.91344 28.42394 155.84410 1.000 49.59120 89 PHE A N 1
ATOM 726 C CA . PHE A 1 89 ? 40.27756 29.10332 156.96512 1.000 52.65921 89 PHE A CA 1
ATOM 727 C C . PHE A 1 89 ? 40.38763 30.61068 156.80883 1.000 61.84003 89 PHE A C 1
ATOM 728 O O . PHE A 1 89 ? 39.43086 31.33956 157.06936 1.000 61.70873 89 PHE A O 1
ATOM 736 N N . LYS A 1 90 ? 41.55816 31.07515 156.38144 1.000 60.82639 90 LYS A N 1
ATOM 737 C CA . LYS A 1 90 ? 41.74136 32.50098 156.12194 1.000 62.15086 90 LYS A CA 1
ATOM 738 C C . LYS A 1 90 ? 40.88743 32.96205 154.93830 1.000 66.09315 90 LYS A C 1
ATOM 739 O O . LYS A 1 90 ? 40.29739 34.04426 154.96766 1.000 69.67106 90 LYS A O 1
ATOM 745 N N . GLU A 1 91 ? 40.81719 32.12383 153.90723 1.000 66.06200 91 GLU A N 1
ATOM 746 C CA . GLU A 1 91 ? 40.09005 32.44333 152.68054 1.000 72.75680 91 GLU A CA 1
ATOM 747 C C . GLU A 1 91 ? 38.58413 32.51766 152.91719 1.000 77.47580 91 GLU A C 1
ATOM 748 O O . GLU A 1 91 ? 37.84940 33.10064 152.11918 1.000 83.48700 91 GLU A O 1
ATOM 754 N N . GLU A 1 92 ? 38.12542 31.92509 154.01465 1.000 77.26192 92 GLU A N 1
ATOM 755 C CA . GLU A 1 92 ? 36.70117 31.93843 154.33517 1.000 77.46110 92 GLU A CA 1
ATOM 756 C C . GLU A 1 92 ? 36.36804 32.82716 155.53578 1.000 74.89206 92 GLU A C 1
ATOM 757 O O . GLU A 1 92 ? 35.35129 32.62201 156.20120 1.000 80.50887 92 GLU A O 1
ATOM 763 N N . ASP A 1 93 ? 37.22743 33.81065 155.79675 1.000 76.97127 93 ASP A N 1
ATOM 764 C CA . ASP A 1 93 ? 37.02083 34.79499 156.86222 1.000 81.37490 93 ASP A CA 1
ATOM 765 C C . ASP A 1 93 ? 36.78016 34.13944 158.22298 1.000 73.68670 93 ASP A C 1
ATOM 766 O O . ASP A 1 93 ? 35.96926 34.61174 159.02008 1.000 76.33432 93 ASP A O 1
ATOM 771 N N . LEU A 1 94 ? 37.48228 33.04163 158.47874 1.000 64.38341 94 LEU A N 1
ATOM 772 C CA . LEU A 1 94 ? 37.42992 32.38951 159.78121 1.000 67.71898 94 LEU A CA 1
ATOM 773 C C . LEU A 1 94 ? 38.72317 32.64972 160.53606 1.000 63.69495 94 LEU A C 1
ATOM 774 O O . LEU A 1 94 ? 39.76310 32.89306 159.92399 1.000 58.18330 94 LEU A O 1
ATOM 779 N N . GLU A 1 95 ? 38.65860 32.60517 161.86282 1.000 66.92422 95 GLU A N 1
ATOM 780 C CA . GLU A 1 95 ? 39.86233 32.73064 162.67257 1.000 63.25609 95 GLU A CA 1
ATOM 781 C C . GLU A 1 95 ? 40.78382 31.55340 162.38565 1.000 62.61406 95 GLU A C 1
ATOM 782 O O . GLU A 1 95 ? 40.41387 30.40232 162.61801 1.000 56.37902 95 GLU A O 1
ATOM 788 N N . PRO A 1 96 ? 41.98491 31.83980 161.86218 1.000 66.42707 96 PRO A N 1
ATOM 789 C CA . PRO A 1 96 ? 42.94641 30.78915 161.51501 1.000 57.35496 96 PRO A CA 1
ATOM 790 C C . PRO A 1 96 ? 43.36693 29.98352 162.73656 1.000 55.48538 96 PRO A C 1
ATOM 791 O O . PRO A 1 96 ? 43.73810 30.56458 163.75627 1.000 55.07860 96 PRO A O 1
ATOM 795 N N . TRP A 1 97 ? 43.30069 28.66134 162.63325 1.000 56.06507 97 TRP A N 1
ATOM 796 C CA . TRP A 1 97 ? 43.71239 27.79623 163.72899 1.000 50.53054 97 TRP A CA 1
ATOM 797 C C . TRP A 1 97 ? 45.22090 27.85318 163.92856 1.000 50.67311 97 TRP A C 1
ATOM 798 O O . TRP A 1 97 ? 45.96881 28.15902 162.99982 1.000 51.81047 97 TRP A O 1
ATOM 809 N N . THR A 1 98 ? 45.66160 27.56739 165.14868 1.000 54.49864 98 THR A N 1
ATOM 810 C CA . THR A 1 98 ? 47.08503 27.53662 165.45337 1.000 53.20684 98 THR A CA 1
ATOM 811 C C . THR A 1 98 ? 47.58278 26.09806 165.54825 1.000 50.55318 98 THR A C 1
ATOM 812 O O . THR A 1 98 ? 48.77304 25.83481 165.37493 1.000 38.50451 98 THR A O 1
ATOM 816 N N . SER A 1 99 ? 46.67214 25.16743 165.82326 1.000 38.53235 99 SER A N 1
ATOM 817 C CA . SER A 1 99 ? 47.03394 23.75089 165.82944 1.000 36.77090 99 SER A CA 1
ATOM 818 C C . SER A 1 99 ? 45.92947 22.87433 165.25201 1.000 34.53065 99 SER A C 1
ATOM 819 O O . SER A 1 99 ? 44.74317 23.18320 165.38013 1.000 44.22451 99 SER A O 1
ATOM 822 N N . CYS A 1 100 ? 46.33290 21.77638 164.61976 1.000 38.71202 100 CYS A N 1
ATOM 823 C CA . CYS A 1 100 ? 45.38697 20.82350 164.05414 1.000 34.98918 100 CYS A CA 1
ATOM 824 C C . CYS A 1 100 ? 45.75627 19.38542 164.40237 1.000 33.48258 100 CYS A C 1
ATOM 825 O O . CYS A 1 100 ? 46.88815 18.94724 164.17757 1.000 39.58311 100 CYS A O 1
ATOM 828 N N . GLU A 1 101 ? 44.78927 18.66510 164.96216 1.000 35.53001 101 GLU A N 1
ATOM 829 C CA . GLU A 1 101 ? 44.91652 17.23715 165.20840 1.000 35.73935 101 GLU A CA 1
ATOM 830 C C . GLU A 1 101 ? 44.18484 16.44903 164.13104 1.000 43.58752 101 GLU A C 1
ATOM 831 O O . GLU A 1 101 ? 42.99132 16.66200 163.88511 1.000 45.75637 101 GLU A O 1
ATOM 837 N N . PHE A 1 102 ? 44.91722 15.53740 163.50033 1.000 44.44276 102 PHE A N 1
ATOM 838 C CA . PHE A 1 102 ? 44.39480 14.69887 162.43234 1.000 44.11070 102 PHE A CA 1
ATOM 839 C C . PHE A 1 102 ? 44.67164 13.23162 162.75568 1.000 34.72789 102 PHE A C 1
ATOM 840 O O . PHE A 1 102 ? 45.77884 12.73659 162.53798 1.000 36.88842 102 PHE A O 1
ATOM 848 N N . ASP A 1 103 ? 43.66792 12.54136 163.28625 1.000 28.45554 103 ASP A N 1
ATOM 849 C CA . ASP A 1 103 ? 43.84208 11.15646 163.71248 1.000 38.13357 103 ASP A CA 1
ATOM 850 C C . ASP A 1 103 ? 42.96874 10.20357 162.90568 1.000 32.19558 103 ASP A C 1
ATOM 851 O O . ASP A 1 103 ? 41.82839 10.52727 162.58000 1.000 38.13609 103 ASP A O 1
ATOM 856 N N . PHE A 1 104 ? 43.50241 9.02923 162.58184 1.000 38.77160 104 PHE A N 1
ATOM 857 C CA . PHE A 1 104 ? 42.70292 8.01452 161.89630 1.000 40.49969 104 PHE A CA 1
ATOM 858 C C . PHE A 1 104 ? 43.24063 6.60458 162.11985 1.000 37.13181 104 PHE A C 1
ATOM 859 O O . PHE A 1 104 ? 44.44310 6.40598 162.25740 1.000 40.84556 104 PHE A O 1
ATOM 867 N N . THR A 1 105 ? 42.34021 5.62690 162.14941 1.000 33.79065 105 THR A N 1
ATOM 868 C CA . THR A 1 105 ? 42.72523 4.24466 162.41583 1.000 34.87413 105 THR A CA 1
ATOM 869 C C . THR A 1 105 ? 42.50837 3.33889 161.20856 1.000 38.78352 105 THR A C 1
ATOM 870 O O . THR A 1 105 ? 41.91965 3.74759 160.20776 1.000 43.75516 105 THR A O 1
ATOM 874 N N . ARG A 1 106 ? 42.98570 2.10262 161.32071 1.000 40.02992 106 ARG A N 1
ATOM 875 C CA . ARG A 1 106 ? 42.82665 1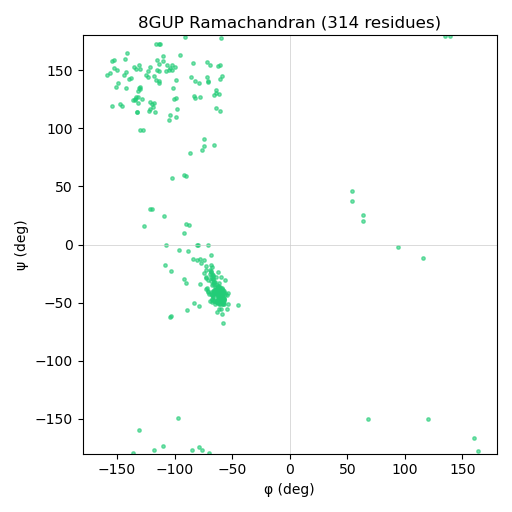.10426 160.27014 1.000 38.57417 106 ARG A CA 1
ATOM 876 C C . ARG A 1 106 ? 41.35799 0.71206 160.12145 1.000 48.24989 106 ARG A C 1
ATOM 877 O O . ARG A 1 106 ? 40.92427 0.27684 159.05426 1.000 44.93803 106 ARG A O 1
ATOM 885 N N . GLU A 1 107 ? 40.59762 0.87752 161.20000 1.000 57.68462 107 GLU A N 1
ATOM 886 C CA . GLU A 1 107 ? 39.18711 0.50460 161.21771 1.000 62.38275 107 GLU A CA 1
ATOM 887 C C . GLU A 1 107 ? 38.26153 1.65163 160.82279 1.000 63.73996 107 GLU A C 1
ATOM 888 O O . GLU A 1 107 ? 37.04805 1.55386 160.98180 1.000 59.47850 107 GLU A O 1
ATOM 894 N N . GLY A 1 108 ? 38.83299 2.74156 160.32328 1.000 60.63681 108 GLY A N 1
ATOM 895 C CA . GLY A 1 108 ? 38.03354 3.81928 159.76954 1.000 48.60259 108 GLY A CA 1
ATOM 896 C C . GLY A 1 108 ? 37.68631 4.95826 160.70975 1.000 45.64436 108 GLY A C 1
ATOM 897 O O . GLY A 1 108 ? 37.03959 5.92167 160.29645 1.000 53.44137 108 GLY A O 1
ATOM 898 N N . GLU A 1 109 ? 38.09816 4.85260 161.97017 1.000 43.19191 109 GLU A N 1
ATOM 899 C CA . GLU A 1 109 ? 37.90450 5.94336 162.92078 1.000 36.45361 109 GLU A CA 1
ATOM 900 C C . GLU A 1 109 ? 38.63457 7.18249 162.41356 1.000 54.52399 109 GLU A C 1
ATOM 901 O O . GLU A 1 109 ? 39.71229 7.07431 161.83199 1.000 38.67417 109 GLU A O 1
ATOM 907 N N . LEU A 1 110 ? 38.04120 8.35385 162.61753 1.000 52.19336 110 LEU A N 1
ATOM 908 C CA . LEU A 1 110 ? 38.63116 9.59785 162.13417 1.000 44.05898 110 LEU A CA 1
ATOM 909 C C . LEU A 1 110 ? 38.28350 10.76377 163.05051 1.000 44.84247 110 LEU A C 1
ATOM 910 O O . LEU A 1 110 ? 37.15706 10.86865 163.53244 1.000 41.95723 110 LEU A O 1
ATOM 915 N N . LYS A 1 111 ? 39.25732 11.63432 163.29419 1.000 38.67046 111 LYS A N 1
ATOM 916 C CA . LYS A 1 111 ? 39.02064 12.83094 164.08919 1.000 36.23317 111 LYS A CA 1
ATOM 917 C C . LYS A 1 111 ? 39.89316 13.99095 163.62937 1.000 35.62368 111 LYS A C 1
ATOM 918 O O . LYS A 1 111 ? 41.12202 13.90107 163.62778 1.000 40.42897 111 LYS A O 1
ATOM 924 N N . VAL A 1 112 ? 39.24147 15.07915 163.23667 1.000 37.41755 112 VAL A N 1
ATOM 925 C CA . VAL A 1 112 ? 39.93263 16.30767 162.87682 1.000 43.23447 112 VAL A CA 1
ATOM 926 C C . VAL A 1 112 ? 39.49637 17.42465 163.81392 1.000 49.44451 112 VAL A C 1
ATOM 927 O O . VAL A 1 112 ? 38.31764 17.77797 163.85780 1.000 54.21386 112 VAL A O 1
ATOM 931 N N . SER A 1 113 ? 40.44001 17.97383 164.57162 1.000 46.10519 113 SER A N 1
ATOM 932 C CA . SER A 1 113 ? 40.10616 19.04580 165.50678 1.000 51.47078 113 SER A CA 1
ATOM 933 C C . SER A 1 113 ? 41.09935 20.19834 165.41941 1.000 46.45465 113 SER A C 1
ATOM 934 O O . SER A 1 113 ? 42.25906 20.00006 165.07846 1.000 47.16743 113 SER A O 1
ATOM 937 N N . PHE A 1 114 ? 40.63789 21.40624 165.72209 1.000 43.06255 114 PHE A N 1
ATOM 938 C CA . PHE A 1 114 ? 41.49713 22.58218 165.65475 1.000 42.13937 114 PHE A CA 1
ATOM 939 C C . PHE A 1 114 ? 41.53547 23.30881 166.99344 1.000 46.80263 114 PHE A C 1
ATOM 940 O O . PHE A 1 114 ? 40.53014 23.37173 167.69916 1.000 45.06384 114 PHE A O 1
ATOM 948 N N . ASP A 1 115 ? 42.69640 23.85481 167.34256 1.000 39.55992 115 ASP A N 1
ATOM 949 C CA . ASP A 1 115 ? 42.81371 24.65500 168.55665 1.000 43.86872 115 ASP A CA 1
ATOM 950 C C . ASP A 1 115 ? 43.50249 25.98581 168.26063 1.000 46.40007 115 ASP A C 1
ATOM 951 O O . ASP A 1 115 ? 44.33118 26.08509 167.34829 1.000 42.49028 115 ASP A O 1
ATOM 956 N N . TYR A 1 116 ? 43.15928 27.00004 169.04898 1.000 49.79269 116 TYR A N 1
ATOM 957 C CA . TYR A 1 116 ? 43.55864 28.37207 168.76306 1.000 55.88128 116 TYR A CA 1
ATOM 958 C C . TYR A 1 116 ? 44.41554 28.97484 169.87278 1.000 51.35259 116 TYR A C 1
ATOM 959 O O . TYR A 1 116 ? 44.37543 30.18283 170.10499 1.000 59.35861 116 TYR A O 1
ATOM 968 N N . ILE A 1 117 ? 45.18619 28.13291 170.55586 1.000 49.14772 117 ILE A N 1
ATOM 969 C CA . ILE A 1 117 ? 46.07418 28.60231 171.61529 1.000 52.27699 117 ILE A CA 1
ATOM 970 C C . ILE A 1 117 ? 47.14748 29.52568 171.04700 1.000 50.46198 117 ILE A C 1
ATOM 971 O O . ILE A 1 117 ? 47.80366 29.19605 170.05976 1.000 48.78667 117 ILE A O 1
ATOM 976 N N . ASP A 1 118 ? 47.31118 30.68928 171.66660 1.000 57.67015 118 ASP A N 1
ATOM 977 C CA . ASP A 1 118 ? 48.32599 31.64220 171.24053 1.000 67.00177 118 ASP A CA 1
ATOM 978 C C . ASP A 1 118 ? 49.70571 31.18306 171.69924 1.000 55.32828 118 ASP A C 1
ATOM 979 O O . ASP A 1 118 ? 50.21761 31.65090 172.71666 1.000 47.29002 118 ASP A O 1
ATOM 984 N N . TRP A 1 119 ? 50.29799 30.26305 170.94316 1.000 46.46369 119 TRP A N 1
ATOM 985 C CA . TRP A 1 119 ? 51.58110 29.66987 171.30288 1.000 40.47964 119 TRP A CA 1
ATOM 986 C C . TRP A 1 119 ? 52.73806 30.65556 171.19870 1.000 33.88671 119 TRP A C 1
ATOM 987 O O . TRP A 1 119 ? 53.76047 30.48927 171.86262 1.000 42.39887 119 TRP A O 1
ATOM 998 N N . ILE A 1 120 ? 52.57995 31.67169 170.35739 1.000 37.51412 120 ILE A N 1
ATOM 999 C CA . ILE A 1 120 ? 53.62205 32.67612 170.17506 1.000 39.95542 120 ILE A CA 1
ATOM 1000 C C . ILE A 1 120 ? 53.87820 33.45888 171.46448 1.000 40.42839 120 ILE A C 1
ATOM 1001 O O . ILE A 1 120 ? 55.02378 33.60953 171.88626 1.000 41.16105 120 ILE A O 1
ATOM 1006 N N . ASN A 1 121 ? 52.80930 33.93793 172.09455 1.000 43.32219 121 ASN A N 1
ATOM 1007 C CA . ASN A 1 121 ? 52.92406 34.68770 173.34206 1.000 47.60320 121 ASN A CA 1
ATOM 1008 C C . ASN A 1 121 ? 53.23837 33.78326 174.53218 1.000 40.95771 121 ASN A C 1
ATOM 1009 O O . ASN A 1 121 ? 53.60350 34.26179 175.60525 1.000 42.37405 121 ASN A O 1
ATOM 1014 N N . SER A 1 122 ? 53.09425 32.47541 174.33951 1.000 47.92228 122 SER A N 1
ATOM 1015 C CA . SER A 1 122 ? 53.44949 31.51231 175.37571 1.000 48.15818 122 SER A CA 1
ATOM 1016 C C . SER A 1 122 ? 54.96535 31.42985 175.49106 1.000 51.24853 122 SER A C 1
ATOM 1017 O O . SER A 1 122 ? 55.50295 31.00966 176.51769 1.000 46.08649 122 SER A O 1
ATOM 1020 N N . GLU A 1 123 ? 55.63596 31.82892 174.41201 1.000 34.11515 123 GLU A N 1
ATOM 1021 C CA . GLU A 1 123 ? 57.09474 31.86910 174.32668 1.000 41.35491 123 GLU A CA 1
ATOM 1022 C C . GLU A 1 123 ? 57.73223 30.48376 174.44908 1.000 44.38798 123 GLU A C 1
ATOM 1023 O O . GLU A 1 123 ? 58.91820 30.36504 174.75763 1.000 42.09346 123 GLU A O 1
ATOM 1029 N N . PHE A 1 124 ? 56.94880 29.44049 174.19153 1.000 39.38598 124 PHE A N 1
ATOM 1030 C CA . PHE A 1 124 ? 57.46712 28.07650 174.21978 1.000 38.99838 124 PHE A CA 1
ATOM 1031 C C . PHE A 1 124 ? 57.78016 27.57309 172.81176 1.000 44.72960 124 PHE A C 1
ATOM 1032 O O . PHE A 1 124 ? 57.04908 27.85874 171.86314 1.000 42.73978 124 PHE A O 1
ATOM 1040 N N . GLY A 1 125 ? 58.87153 26.82237 172.68711 1.000 51.90029 125 GLY A N 1
ATOM 1041 C CA . GLY A 1 125 ? 59.31768 26.31295 171.40165 1.000 39.23049 125 GLY A CA 1
ATOM 1042 C C . GLY A 1 125 ? 58.65018 25.01284 170.99044 1.000 40.62894 125 GLY A C 1
ATOM 1043 O O . GLY A 1 125 ? 57.78014 24.50385 171.69391 1.000 38.99426 125 GLY A O 1
ATOM 1044 N N . GLN A 1 126 ? 59.07875 24.46754 169.85482 1.000 43.80895 126 GLN A N 1
ATOM 1045 C CA . GLN A 1 126 ? 58.43124 23.30550 169.24811 1.000 39.96418 126 GLN A CA 1
ATOM 1046 C C . GLN A 1 126 ? 58.50707 22.03989 170.10513 1.000 39.25313 126 GLN A C 1
ATOM 1047 O O . GLN A 1 126 ? 57.55883 21.25310 170.13872 1.000 39.16064 126 GLN A O 1
ATOM 1053 N N . ILE A 1 127 ? 59.62767 21.84389 170.79417 1.000 31.26750 127 ILE A N 1
ATOM 1054 C CA . ILE A 1 127 ? 59.80492 20.65986 171.62937 1.000 34.71645 127 ILE A CA 1
ATOM 1055 C C . ILE A 1 127 ? 58.85349 20.69399 172.82181 1.000 32.37359 127 ILE A C 1
ATOM 1056 O O . ILE A 1 127 ? 58.27030 19.67458 173.18785 1.000 45.00993 127 ILE A O 1
ATOM 1061 N N . GLY A 1 128 ? 58.68876 21.87083 173.41590 1.000 36.16705 128 GLY A N 1
ATOM 1062 C CA . GLY A 1 128 ? 57.76252 22.03298 174.52003 1.000 36.11193 128 GLY A CA 1
ATOM 1063 C C . GLY A 1 128 ? 56.34114 21.73606 174.08449 1.000 37.53624 128 GLY A C 1
ATOM 1064 O O . GLY A 1 128 ? 55.60364 21.03508 174.77808 1.000 34.79844 128 GLY A O 1
ATOM 1065 N N . ARG A 1 129 ? 55.95969 22.26627 172.92643 1.000 37.00151 129 ARG A N 1
ATOM 1066 C CA . ARG A 1 129 ? 54.63208 22.02253 172.37408 1.000 44.60463 129 ARG A CA 1
ATOM 1067 C C . ARG A 1 129 ? 54.40369 20.54029 172.08255 1.000 49.18303 129 ARG A C 1
ATOM 1068 O O . ARG A 1 129 ? 53.32014 20.01038 172.34604 1.000 46.77522 129 ARG A O 1
ATOM 1076 N N . GLN A 1 130 ? 55.42803 19.87347 171.55570 1.000 49.41701 130 GLN A N 1
ATOM 1077 C CA . GLN A 1 130 ? 55.33119 18.45122 171.23935 1.000 44.66867 130 GLN A CA 1
ATOM 1078 C C . GLN A 1 130 ? 55.19898 17.59546 172.49529 1.000 44.76300 130 GLN A C 1
ATOM 1079 O O . GLN A 1 130 ? 54.34631 16.71220 172.55895 1.000 49.55041 130 GLN A O 1
ATOM 1085 N N . ASN A 1 131 ? 56.04929 17.85276 173.48514 1.000 42.37322 131 ASN A N 1
ATOM 1086 C CA . ASN A 1 131 ? 56.00336 17.11638 174.74392 1.000 44.89299 131 ASN A CA 1
ATOM 1087 C C . ASN A 1 131 ? 54.68587 17.32984 175.47651 1.000 43.25112 131 ASN A C 1
ATOM 1088 O O . ASN A 1 131 ? 54.09560 16.37851 175.99918 1.000 43.58299 131 ASN A O 1
ATOM 1093 N N . TYR A 1 132 ? 54.22569 18.57809 175.51314 1.000 41.37918 132 TYR A N 1
ATOM 1094 C CA . TYR A 1 132 ? 52.93537 18.87345 176.12085 1.000 45.15890 132 TYR A CA 1
ATOM 1095 C C . TYR A 1 132 ? 51.81472 18.13827 175.39807 1.000 41.95674 132 TYR A C 1
ATOM 1096 O O . TYR A 1 132 ? 50.91841 17.58688 176.03595 1.000 38.70263 132 TYR A O 1
ATOM 1105 N N . TYR A 1 133 ? 51.86007 18.14645 174.06821 1.000 42.96271 133 TYR A N 1
ATOM 1106 C CA . TYR A 1 133 ? 50.86146 17.43499 173.27785 1.000 38.49643 133 TYR A CA 1
ATOM 1107 C C . TYR A 1 133 ? 50.85967 15.94635 173.59871 1.000 40.89627 133 TYR A C 1
ATOM 1108 O O . TYR A 1 133 ? 49.80155 15.33945 173.75535 1.000 44.14450 133 TYR A O 1
ATOM 1117 N N . LYS A 1 134 ? 52.05031 15.36310 173.68824 1.000 39.33069 134 LYS A N 1
ATOM 1118 C CA . LYS A 1 134 ? 52.17944 13.94112 173.97619 1.000 45.42048 134 LYS A CA 1
ATOM 1119 C C . LYS A 1 134 ? 51.69253 13.61388 175.38402 1.000 53.09344 134 LYS A C 1
ATOM 1120 O O . LYS A 1 134 ? 51.21163 12.50972 175.63668 1.000 53.94547 134 LYS A O 1
ATOM 1126 N N . TYR A 1 135 ? 51.81448 14.57191 176.29882 1.000 47.87114 135 TYR A N 1
ATOM 1127 C CA . TYR A 1 135 ? 51.33225 14.36709 177.66164 1.000 47.82618 135 TYR A CA 1
ATOM 1128 C C . TYR A 1 135 ? 49.81565 14.51414 177.76031 1.000 51.51311 135 TYR A C 1
ATOM 1129 O O . TYR A 1 135 ? 49.16898 13.83390 178.55644 1.000 66.08445 135 TYR A O 1
ATOM 1138 N N . ARG A 1 136 ? 49.25387 15.40781 176.95346 1.000 56.47473 136 ARG A N 1
ATOM 1139 C CA . ARG A 1 136 ? 47.82180 15.68321 176.99439 1.000 52.22140 136 ARG A CA 1
ATOM 1140 C C . ARG A 1 136 ? 47.02229 14.60732 176.26995 1.000 55.42397 136 ARG A C 1
ATOM 1141 O O . ARG A 1 136 ? 46.08499 14.03449 176.82627 1.000 65.08457 136 ARG A O 1
ATOM 1149 N N . LYS A 1 137 ? 47.39938 14.34651 175.02242 1.000 50.26550 137 LYS A N 1
ATOM 1150 C CA . LYS A 1 137 ? 46.71284 13.36725 174.18945 1.000 54.41481 137 LYS A CA 1
ATOM 1151 C C . LYS A 1 137 ? 46.83366 11.96819 174.77707 1.000 59.44011 137 LYS A C 1
ATOM 1152 O O . LYS A 1 137 ? 45.83150 11.30965 175.05812 1.000 69.77050 137 LYS A O 1
ATOM 1158 N N . PHE A 1 138 ? 48.07077 11.52018 174.95664 1.000 66.24854 138 PHE A N 1
ATOM 1159 C CA . PHE A 1 138 ? 48.33330 10.23291 175.58140 1.000 64.84421 138 PHE A CA 1
ATOM 1160 C C . PHE A 1 138 ? 48.65026 10.44431 177.05733 1.000 73.16728 138 PHE A C 1
ATOM 1161 O O . PHE A 1 138 ? 48.14389 11.37876 177.67642 1.000 78.15427 138 PHE A O 1
ATOM 1169 N N . GLY A 1 139 ? 49.48747 9.58084 177.61983 1.000 74.36229 139 GLY A N 1
ATOM 1170 C CA . GLY A 1 139 ? 49.88754 9.71720 179.00843 1.000 70.72267 139 GLY A CA 1
ATOM 1171 C C . GLY A 1 139 ? 51.39512 9.72611 179.15327 1.000 58.24227 139 GLY A C 1
ATOM 1172 O O . GLY A 1 139 ? 51.92944 9.54423 180.24762 1.000 61.33896 139 GLY A O 1
ATOM 1173 N N . ILE A 1 140 ? 52.08059 9.94771 178.03698 1.000 51.57044 140 ILE A N 1
ATOM 1174 C CA . ILE A 1 140 ? 53.53546 9.87651 177.99608 1.000 54.10328 140 ILE A CA 1
ATOM 1175 C C . ILE A 1 140 ? 54.20210 11.16660 178.46711 1.000 59.43348 140 ILE A C 1
ATOM 1176 O O . ILE A 1 140 ? 53.88400 12.25843 177.99380 1.000 60.38320 140 ILE A O 1
ATOM 1181 N N . LEU A 1 141 ? 55.12545 11.02109 179.41224 1.000 53.69823 141 LEU A N 1
ATOM 1182 C CA . LEU A 1 141 ? 55.93172 12.13116 179.90045 1.000 46.51444 141 LEU A CA 1
ATOM 1183 C C . LEU A 1 141 ? 57.34279 12.04011 179.32541 1.000 49.04972 141 LEU A C 1
ATOM 1184 O O . LEU A 1 141 ? 57.81729 10.94722 179.01340 1.000 47.28447 141 LEU A O 1
ATOM 1189 N N . PRO A 1 142 ? 58.01212 13.19281 179.16758 1.000 53.56299 142 PRO A N 1
ATOM 1190 C CA . PRO A 1 142 ? 59.36980 13.25278 178.60951 1.000 54.31166 142 PRO A CA 1
ATOM 1191 C C . PRO A 1 142 ? 60.41551 12.46237 179.40088 1.000 55.01582 142 PRO A C 1
ATOM 1192 O O . PRO A 1 142 ? 60.10736 11.88569 180.44414 1.000 52.73757 142 PRO A O 1
ATOM 1196 N N . GLU A 1 143 ? 61.64956 12.45550 178.90370 1.000 52.32667 143 GLU A N 1
ATOM 1197 C CA . GLU A 1 143 ? 62.69667 11.60536 179.46264 1.000 55.15099 143 GLU A CA 1
ATOM 1198 C C . GLU A 1 143 ? 63.75450 12.37610 180.25741 1.000 53.01677 143 GLU A C 1
ATOM 1199 O O . GLU A 1 143 ? 64.69951 11.78055 180.77502 1.000 63.17763 143 GLU A O 1
ATOM 1205 N N . THR A 1 144 ? 63.60277 13.69530 180.34513 1.000 50.05077 144 THR A N 1
ATOM 1206 C CA . THR A 1 144 ? 64.48958 14.51783 181.16950 1.000 47.73778 144 THR A CA 1
ATOM 1207 C C . THR A 1 144 ? 63.67315 15.45860 182.05250 1.000 52.04826 144 THR A C 1
ATOM 1208 O O . THR A 1 144 ? 62.54933 15.81786 181.70711 1.000 54.40877 144 THR A O 1
ATOM 1212 N N . GLU A 1 145 ? 64.24368 15.86201 183.18480 1.000 44.26359 145 GLU A N 1
ATOM 1213 C CA . GLU A 1 145 ? 63.53898 16.71863 184.13709 1.000 51.53048 145 GLU A CA 1
ATOM 1214 C C . GLU A 1 145 ? 63.30973 18.11919 183.57215 1.000 44.71335 145 GLU A C 1
ATOM 1215 O O . GLU A 1 145 ? 62.31973 18.77269 183.89829 1.000 48.75935 145 GLU A O 1
ATOM 1221 N N . TYR A 1 146 ? 64.23246 18.57603 182.73201 1.000 45.89417 146 TYR A N 1
ATOM 1222 C CA . TYR A 1 146 ? 64.09695 19.86826 182.06787 1.000 52.18122 146 TYR A CA 1
ATOM 1223 C C . TYR A 1 146 ? 62.80664 19.90534 181.24957 1.000 47.52606 146 TYR A C 1
ATOM 1224 O O . TYR A 1 146 ? 61.98596 20.82434 181.38084 1.000 56.85162 146 TYR A O 1
ATOM 1233 N N . GLU A 1 147 ? 62.63248 18.88096 180.42037 1.000 42.17356 147 GLU A N 1
ATOM 1234 C CA . GLU A 1 147 ? 61.45590 18.75340 179.57152 1.000 36.79335 147 GLU A CA 1
ATOM 1235 C C . GLU A 1 147 ? 60.16815 18.64050 180.38383 1.000 41.65409 147 GLU A C 1
ATOM 1236 O O . GLU A 1 147 ? 59.17179 19.28054 180.05557 1.000 51.16522 147 GLU A O 1
ATOM 1242 N N . ILE A 1 148 ? 60.19147 17.81948 181.43234 1.000 43.33848 148 ILE A N 1
ATOM 1243 C CA . ILE A 1 148 ? 59.03575 17.65649 182.31433 1.000 50.30039 148 ILE A CA 1
ATOM 1244 C C . ILE A 1 148 ? 58.62901 18.99327 182.92393 1.000 50.32272 148 ILE A C 1
ATOM 1245 O O . ILE A 1 148 ? 57.45178 19.36364 182.92285 1.000 57.12987 148 ILE A O 1
ATOM 1250 N N . ASN A 1 149 ? 59.62073 19.70997 183.44294 1.000 46.71597 149 ASN A N 1
ATOM 1251 C CA . ASN A 1 149 ? 59.40560 21.02518 184.02816 1.000 49.17606 149 ASN A CA 1
ATOM 1252 C C . ASN A 1 149 ? 58.79256 21.98311 183.01460 1.000 44.43325 149 ASN A C 1
ATOM 1253 O O . ASN A 1 149 ? 57.89326 22.75953 183.34520 1.000 43.82160 149 ASN A O 1
ATOM 1258 N N . LYS A 1 150 ? 59.27070 21.91520 181.77531 1.000 39.57068 150 LYS A N 1
ATOM 1259 C CA . LYS A 1 150 ? 58.69340 22.72739 180.70904 1.000 40.05206 150 LYS A CA 1
ATOM 1260 C C . LYS A 1 150 ? 57.23441 22.34953 180.44792 1.000 41.50128 150 LYS A C 1
ATOM 1261 O O . LYS A 1 150 ? 56.39558 23.21966 180.20995 1.000 48.84863 150 LYS A O 1
ATOM 1267 N N . VAL A 1 151 ? 56.93773 21.05380 180.50484 1.000 40.75756 151 VAL A N 1
ATOM 1268 C CA . VAL A 1 151 ? 55.57239 20.56464 180.33600 1.000 44.29617 151 VAL A CA 1
ATOM 1269 C C . VAL A 1 151 ? 54.66441 21.12891 181.42557 1.000 51.50195 151 VAL A C 1
ATOM 1270 O O . VAL A 1 151 ? 53.53005 21.52952 181.15636 1.000 57.33814 151 VAL A O 1
ATOM 1274 N N . LYS A 1 152 ? 55.17528 21.17105 182.65292 1.000 42.64363 152 LYS A N 1
ATOM 1275 C CA . LYS A 1 152 ? 54.43057 21.74433 183.76980 1.000 45.86075 152 LYS A CA 1
ATOM 1276 C C . LYS A 1 152 ? 54.19955 23.24143 183.55756 1.000 56.71209 152 LYS A C 1
ATOM 1277 O O . LYS A 1 152 ? 53.10492 23.75309 183.81639 1.000 56.11532 152 LYS A O 1
ATOM 1283 N N . GLU A 1 153 ? 55.23227 23.93445 183.08009 1.000 48.67047 153 GLU A N 1
ATOM 1284 C CA . GLU A 1 153 ? 55.13081 25.36227 182.78149 1.000 52.41834 153 GLU A CA 1
ATOM 1285 C C . GLU A 1 153 ? 54.04006 25.64043 181.75134 1.000 48.50148 153 GLU A C 1
ATOM 1286 O O . GLU A 1 153 ? 53.23560 26.56006 181.91408 1.000 56.92407 153 GLU A O 1
ATOM 1292 N N . ILE A 1 154 ? 54.02267 24.83935 180.69118 1.000 44.52963 154 ILE A N 1
ATOM 1293 C CA . ILE A 1 154 ? 53.03077 24.98532 179.63253 1.000 45.69677 154 ILE A CA 1
ATOM 1294 C C . ILE A 1 154 ? 51.62985 24.67251 180.15575 1.000 49.25219 154 ILE A C 1
ATOM 1295 O O . ILE A 1 154 ? 50.66320 25.36846 179.82737 1.000 52.40823 154 ILE A O 1
ATOM 1300 N N . GLU A 1 155 ? 51.53442 23.63031 180.97833 1.000 49.42195 155 GLU A N 1
ATOM 1301 C CA . GLU A 1 155 ? 50.28469 23.27318 181.64346 1.000 59.93188 155 GLU A CA 1
ATOM 1302 C C . GLU A 1 155 ? 49.71591 24.46348 182.41141 1.000 58.54344 155 GLU A C 1
ATOM 1303 O O . GLU A 1 155 ? 48.54524 24.82534 182.25020 1.000 55.24880 155 GLU A O 1
ATOM 1309 N N . GLN A 1 156 ? 50.55996 25.07578 183.23701 1.000 58.60154 156 GLN A N 1
ATOM 1310 C CA . GLN A 1 156 ? 50.14393 26.21343 184.04860 1.000 57.63385 156 GLN A CA 1
ATOM 1311 C C . GLN A 1 156 ? 49.81347 27.43512 183.19051 1.000 57.55219 156 GLN A C 1
ATOM 1312 O O . GLN A 1 156 ? 48.92026 28.21277 183.53193 1.000 62.56166 156 GLN A O 1
ATOM 1318 N N . TYR A 1 157 ? 50.52641 27.60238 182.07895 1.000 53.95248 157 TYR A N 1
ATOM 1319 C CA . TYR A 1 157 ? 50.24045 28.70561 181.16631 1.000 62.52341 157 TYR A CA 1
ATOM 1320 C C . TYR A 1 157 ? 48.85290 28.55009 180.56384 1.000 65.18125 157 TYR A C 1
ATOM 1321 O O . TYR A 1 157 ? 48.10899 29.52159 180.42700 1.000 76.19653 157 TYR A O 1
ATOM 1330 N N . ILE A 1 158 ? 48.51802 27.31872 180.19667 1.000 62.89624 158 ILE A N 1
ATOM 1331 C CA . ILE A 1 158 ? 47.23801 27.02891 179.56627 1.000 68.33036 158 ILE A CA 1
ATOM 1332 C C . ILE A 1 158 ? 46.09224 27.14482 180.56418 1.000 72.33621 158 ILE A C 1
ATOM 1333 O O . ILE A 1 158 ? 45.02882 27.67629 180.23862 1.000 79.61567 158 ILE A O 1
ATOM 1338 N N . LYS A 1 159 ? 46.31965 26.66956 181.78522 1.000 71.21383 159 LYS A N 1
ATOM 1339 C CA . LYS A 1 159 ? 45.31069 26.76762 182.83559 1.000 69.38008 159 LYS A CA 1
ATOM 1340 C C . LYS A 1 159 ? 44.93900 28.22283 183.12170 1.000 75.91495 159 LYS A C 1
ATOM 1341 O O . LYS A 1 159 ? 43.81712 28.51515 183.53672 1.000 88.39514 159 LYS A O 1
ATOM 1343 N N . GLU A 1 160 ? 45.88186 29.13123 182.88675 1.000 79.62909 160 GLU A N 1
ATOM 1344 C CA . GLU A 1 160 ? 45.65646 30.55268 183.12994 1.000 89.52443 160 GLU A CA 1
ATOM 1345 C C . GLU A 1 160 ? 45.09177 31.27584 181.90806 1.000 94.69182 160 GLU A C 1
ATOM 1346 O O . GLU A 1 160 ? 45.15063 32.50264 181.82637 1.000 97.39479 160 GLU A O 1
ATOM 1352 N N . LEU A 1 161 ? 44.54778 30.51726 180.96109 1.000 92.66651 161 LEU A N 1
ATOM 1353 C CA . LEU A 1 16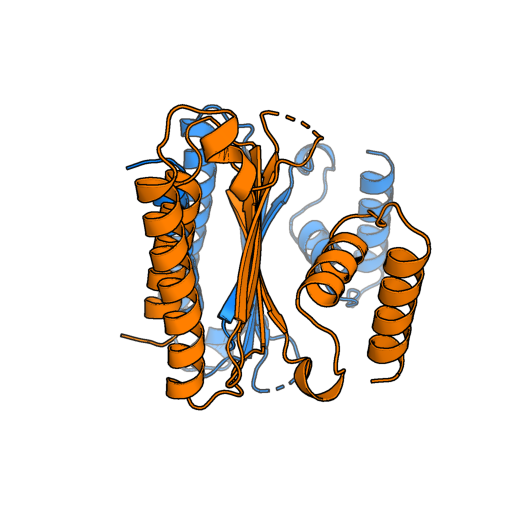1 ? 43.89554 31.10884 179.79663 1.000 87.18349 161 LEU A CA 1
ATOM 1354 C C . LEU A 1 161 ? 42.38956 31.20639 180.01211 1.000 92.02133 161 LEU A C 1
ATOM 1355 O O . LEU A 1 161 ? 41.74833 30.23782 180.41972 1.000 94.46657 161 LEU A O 1
ATOM 1360 N N . MET B 1 1 ? 41.46264 0.78701 144.20388 1.000 88.56754 1 MET B N 1
ATOM 1361 C CA . MET B 1 1 ? 41.06020 1.66492 145.29682 1.000 94.71645 1 MET B CA 1
ATOM 1362 C C . MET B 1 1 ? 41.21512 0.96868 146.64427 1.000 89.47622 1 MET B C 1
ATOM 1363 O O . MET B 1 1 ? 40.84383 -0.19471 146.79655 1.000 78.12758 1 MET B O 1
ATOM 1365 N N . THR B 1 2 ? 41.76088 1.68633 147.62099 1.000 87.10792 2 THR B N 1
ATOM 1366 C CA . THR B 1 2 ? 42.01310 1.11061 148.93743 1.000 87.71424 2 THR B CA 1
ATOM 1367 C C . THR B 1 2 ? 40.88357 1.38795 149.92218 1.000 77.12823 2 THR B C 1
ATOM 1371 N N . PHE B 1 3 ? 40.87661 0.62037 151.00673 1.000 72.68942 3 PHE B N 1
ATOM 1372 C CA . PHE B 1 3 ? 39.88248 0.77905 152.06051 1.000 71.90110 3 PHE B CA 1
ATOM 1373 C C . PHE B 1 3 ? 39.67394 2.25134 152.42974 1.000 73.14479 3 PHE B C 1
ATOM 1374 O O . PHE B 1 3 ? 38.54601 2.73805 152.43096 1.000 67.05471 3 PHE B O 1
ATOM 1382 N N . GLU B 1 4 ? 40.76141 2.95716 152.72675 1.000 74.22847 4 GLU B N 1
ATOM 1383 C CA . GLU B 1 4 ? 40.69126 4.34527 153.19179 1.000 69.80552 4 GLU B CA 1
ATOM 1384 C C . GLU B 1 4 ? 40.18110 5.32716 152.13410 1.000 69.12520 4 GLU B C 1
ATOM 1385 O O . GLU B 1 4 ? 39.57359 6.35371 152.45447 1.000 60.02108 4 GLU B O 1
ATOM 1387 N N . GLU B 1 5 ? 40.44835 5.01355 150.87342 1.000 70.10114 5 GLU B N 1
ATOM 1388 C CA . GLU B 1 5 ? 40.02736 5.86899 149.77823 1.000 75.79939 5 GLU B CA 1
ATOM 1389 C C . GLU B 1 5 ? 38.50805 5.87025 149.66658 1.000 79.17258 5 GLU B C 1
ATOM 1390 O O . GLU B 1 5 ? 37.87999 6.92857 149.59887 1.000 88.62762 5 GLU B O 1
ATOM 1392 N N . LYS B 1 6 ? 37.92047 4.67824 149.66206 1.000 70.62569 6 LYS B N 1
ATOM 1393 C CA . LYS B 1 6 ? 36.47367 4.55052 149.55377 1.000 65.02629 6 LYS B CA 1
ATOM 1394 C C . LYS B 1 6 ? 35.79282 4.96821 150.84908 1.000 59.93793 6 LYS B C 1
ATOM 1395 O O . LYS B 1 6 ? 34.64978 5.42450 150.83395 1.000 63.40811 6 LYS B O 1
ATOM 1401 N N . LEU B 1 7 ? 36.49742 4.80954 151.96630 1.000 63.61086 7 LEU B N 1
ATOM 1402 C CA . LEU B 1 7 ? 36.03550 5.35821 153.23517 1.000 58.58118 7 LEU B CA 1
ATOM 1403 C C . LEU B 1 7 ? 35.90895 6.87147 153.11207 1.000 51.79746 7 LEU B C 1
ATOM 1404 O O . LEU B 1 7 ? 34.90440 7.45375 153.51495 1.000 47.27990 7 LEU B O 1
ATOM 1409 N N . SER B 1 8 ? 36.93532 7.49626 152.54337 1.000 52.33457 8 SER B N 1
ATOM 1410 C CA . SER B 1 8 ? 36.92770 8.92996 152.28128 1.000 59.81281 8 SER B CA 1
ATOM 1411 C C . SER B 1 8 ? 35.75022 9.31688 151.39096 1.000 61.58342 8 SER B C 1
ATOM 1412 O O . SER B 1 8 ? 35.02624 10.27420 151.68219 1.000 68.17217 8 SER B O 1
ATOM 1415 N N . LYS B 1 9 ? 35.56284 8.55941 150.31301 1.000 53.66960 9 LYS B N 1
ATOM 1416 C CA . LYS B 1 9 ? 34.45520 8.78053 149.38537 1.000 51.57549 9 LYS B CA 1
ATOM 1417 C C . LYS B 1 9 ? 33.10144 8.77659 150.09946 1.000 44.69698 9 LYS B C 1
ATOM 1418 O O . LYS B 1 9 ? 32.33855 9.74853 150.01681 1.000 64.62306 9 LYS B O 1
ATOM 1424 N N . ILE B 1 10 ? 32.81923 7.69023 150.81461 1.000 43.03761 10 ILE B N 1
ATOM 1425 C CA . ILE B 1 10 ? 31.54703 7.54306 151.51655 1.000 45.98974 10 ILE B CA 1
ATOM 1426 C C . ILE B 1 10 ? 31.36046 8.62091 152.58532 1.000 40.71875 10 ILE B C 1
ATOM 1427 O O . ILE B 1 10 ? 30.26590 9.15836 152.73630 1.000 39.88608 10 ILE B O 1
ATOM 1432 N N . TYR B 1 11 ? 32.42477 8.94232 153.31676 1.000 43.45527 11 TYR B N 1
ATOM 1433 C CA . TYR B 1 11 ? 32.35422 9.99389 154.33065 1.000 46.45367 11 TYR B CA 1
ATOM 1434 C C . TYR B 1 11 ? 31.94985 11.32250 153.69553 1.000 41.88030 11 TYR B C 1
ATOM 1435 O O . TYR B 1 11 ? 31.06259 12.02391 154.19601 1.000 45.49619 11 TYR B O 1
ATOM 1444 N N . ASN B 1 12 ? 32.60275 11.65332 152.58478 1.000 41.84731 12 ASN B N 1
ATOM 1445 C CA . ASN B 1 12 ? 32.28799 12.86623 151.83934 1.000 40.98533 12 ASN B CA 1
ATOM 1446 C C . ASN B 1 12 ? 30.83260 12.89817 151.37838 1.000 50.11791 12 ASN B C 1
ATOM 1447 O O . ASN B 1 12 ? 30.15076 13.92149 151.50632 1.000 39.17794 12 ASN B O 1
ATOM 1452 N N . GLU B 1 13 ? 30.35937 11.77146 150.85169 1.000 41.33661 13 GLU B N 1
ATOM 1453 C CA . GLU B 1 13 ? 28.97732 11.67331 150.38777 1.000 41.24326 13 GLU B CA 1
ATOM 1454 C C . GLU B 1 13 ? 27.98149 11.84937 151.53607 1.000 42.43989 13 GLU B C 1
ATOM 1455 O O . GLU B 1 13 ? 26.94378 12.49549 151.37735 1.000 43.07928 13 GLU B O 1
ATOM 1461 N N . ILE B 1 14 ? 28.30927 11.27572 152.68993 1.000 46.39855 14 ILE B N 1
ATOM 1462 C CA . ILE B 1 14 ? 27.47548 11.38990 153.88129 1.000 44.31972 14 ILE B CA 1
ATOM 1463 C C . ILE B 1 14 ? 27.38186 12.84441 154.33236 1.000 46.81685 14 ILE B C 1
ATOM 1464 O O . ILE B 1 14 ? 26.28517 13.36203 154.57112 1.000 48.34385 14 ILE B O 1
ATOM 1469 N N . ALA B 1 15 ? 28.53566 13.50061 154.43125 1.000 38.36994 15 ALA B N 1
ATOM 1470 C CA . ALA B 1 15 ? 28.58497 14.90964 154.81050 1.000 38.57853 15 ALA B CA 1
ATOM 1471 C C . ALA B 1 15 ? 27.75868 15.76959 153.85384 1.000 43.46197 15 ALA B C 1
ATOM 1472 O O . ALA B 1 15 ? 26.96157 16.61034 154.28756 1.000 38.74572 15 ALA B O 1
ATOM 1474 N N . ASN B 1 16 ? 27.94806 15.54626 152.55493 1.000 53.60697 16 ASN B N 1
ATOM 1475 C CA . ASN B 1 16 ? 27.18803 16.26207 151.53332 1.000 53.46622 16 ASN B CA 1
ATOM 1476 C C . ASN B 1 16 ? 25.68361 16.06592 151.68275 1.000 53.98436 16 ASN B C 1
ATOM 1477 O O . ASN B 1 16 ? 24.91367 17.02359 151.60159 1.000 54.24380 16 ASN B O 1
ATOM 1482 N N . GLU B 1 17 ? 25.27648 14.81896 151.89998 1.000 45.88733 17 GLU B N 1
ATOM 1483 C CA . GLU B 1 17 ? 23.86852 14.47699 152.07484 1.000 44.26755 17 GLU B CA 1
ATOM 1484 C C . GLU B 1 17 ? 23.25129 15.19507 153.26882 1.000 40.65941 17 GLU B C 1
ATOM 1485 O O . GLU B 1 17 ? 22.23845 15.89277 153.13648 1.000 42.06139 17 GLU B O 1
ATOM 1491 N N . ILE B 1 18 ? 23.87143 15.01498 154.43191 1.000 32.18469 18 ILE B N 1
ATOM 1492 C CA . ILE B 1 18 ? 23.39750 15.63773 155.66150 1.000 38.35440 18 ILE B CA 1
ATOM 1493 C C . ILE B 1 18 ? 23.30941 17.15127 155.50551 1.000 41.56421 18 ILE B C 1
ATOM 1494 O O . ILE B 1 18 ? 22.34007 17.77129 155.94374 1.000 44.20052 18 ILE B O 1
ATOM 1499 N N . SER B 1 19 ? 24.31443 17.73942 154.86312 1.000 40.73421 19 SER B N 1
ATOM 1500 C CA . SER B 1 19 ? 24.31457 19.17831 154.62712 1.000 39.90506 19 SER B CA 1
ATOM 1501 C C . SER B 1 19 ? 23.17222 19.59408 153.70120 1.000 49.21627 19 SER B C 1
ATOM 1502 O O . SER B 1 19 ? 22.57416 20.65588 153.88247 1.000 49.10158 19 SER B O 1
ATOM 1505 N N . SER B 1 20 ? 22.86805 18.75042 152.71767 1.000 36.43946 20 SER B N 1
ATOM 1506 C CA . SER B 1 20 ? 21.82409 19.05488 151.74413 1.000 39.07163 20 SER B CA 1
ATOM 1507 C C . SER B 1 20 ? 20.43096 18.83629 152.32878 1.000 41.97614 20 SER B C 1
ATOM 1508 O O . SER B 1 20 ? 19.43817 19.30144 151.76988 1.000 47.04007 20 SER B O 1
ATOM 1511 N N . MET B 1 21 ? 20.35846 18.12667 153.45103 1.000 38.69337 21 MET B N 1
ATOM 1512 C CA . MET B 1 21 ? 19.08026 17.91144 154.12633 1.000 44.66777 21 MET B CA 1
ATOM 1513 C C . MET B 1 21 ? 18.71267 19.08291 155.03651 1.000 48.44744 21 MET B C 1
ATOM 1514 O O . MET B 1 21 ? 17.57869 19.18270 155.50668 1.000 47.42893 21 MET B O 1
ATOM 1519 N N . ILE B 1 22 ? 19.67657 19.96463 155.28297 1.000 45.54718 22 ILE B N 1
ATOM 1520 C CA . ILE B 1 22 ? 19.45389 21.12793 156.13551 1.000 37.98794 22 ILE B CA 1
ATOM 1521 C C . ILE B 1 22 ? 19.33187 22.39411 155.29151 1.000 39.53193 22 ILE B C 1
ATOM 1522 O O . ILE B 1 22 ? 20.32513 22.88243 154.75084 1.000 50.75045 22 ILE B O 1
ATOM 1527 N N . PRO B 1 23 ? 18.10462 22.92879 155.18027 1.000 43.94491 23 PRO B N 1
ATOM 1528 C CA . PRO B 1 23 ? 17.78026 24.05933 154.30172 1.000 44.25516 23 PRO B CA 1
ATOM 1529 C C . PRO B 1 23 ? 18.48920 25.35375 154.68321 1.000 52.34361 23 PRO B C 1
ATOM 1530 O O . PRO B 1 23 ? 18.73097 26.18518 153.81262 1.000 42.35382 23 PRO B O 1
ATOM 1534 N N . VAL B 1 24 ? 18.81036 25.52324 155.96132 1.000 58.50431 24 VAL B N 1
ATOM 1535 C CA . VAL B 1 24 ? 19.42886 26.76052 156.42580 1.000 59.76114 24 VAL B CA 1
ATOM 1536 C C . VAL B 1 24 ? 20.88913 26.56689 156.81840 1.000 52.76920 24 VAL B C 1
ATOM 1537 O O . VAL B 1 24 ? 21.46204 25.49566 156.62025 1.000 55.08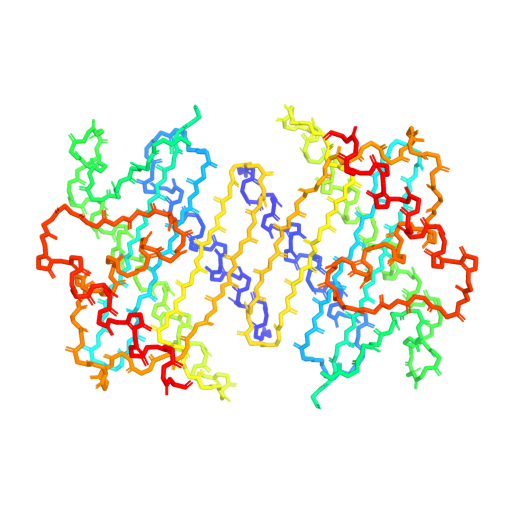900 24 VAL B O 1
ATOM 1541 N N . GLU B 1 25 ? 21.48322 27.61711 157.37583 1.000 53.54077 25 GLU B N 1
ATOM 1542 C CA . GLU B 1 25 ? 22.87850 27.58360 157.79535 1.000 50.33876 25 GLU B CA 1
ATOM 1543 C C . GLU B 1 25 ? 23.01469 26.93497 159.16976 1.000 48.10091 25 GLU B C 1
ATOM 1544 O O . GLU B 1 25 ? 22.36082 27.34467 160.12981 1.000 55.57636 25 GLU B O 1
ATOM 1550 N N . TRP B 1 26 ? 23.86531 25.91713 159.25304 1.000 47.09899 26 TRP B N 1
ATOM 1551 C CA . TRP B 1 26 ? 24.05597 25.16848 160.48999 1.000 43.54980 26 TRP B CA 1
ATOM 1552 C C . TRP B 1 26 ? 25.43042 25.42512 161.10317 1.000 39.31236 26 TRP B C 1
ATOM 1553 O O . TRP B 1 26 ? 26.36567 25.82899 160.41187 1.000 41.55379 26 TRP B O 1
ATOM 1564 N N . GLU B 1 27 ? 25.54013 25.18729 162.40654 1.000 52.13859 27 GLU B N 1
ATOM 1565 C CA . GLU B 1 27 ? 26.79038 25.38258 163.13244 1.000 52.47475 27 GLU B CA 1
ATOM 1566 C C . GLU B 1 27 ? 27.46586 24.04492 163.41474 1.000 53.66277 27 GLU B C 1
ATOM 1567 O O . GLU B 1 27 ? 28.58033 23.78982 162.95753 1.000 52.37730 27 GLU B O 1
ATOM 1573 N N . LYS B 1 28 ? 26.78092 23.19505 164.17326 1.000 37.48553 28 LYS B N 1
ATOM 1574 C CA . LYS B 1 28 ? 27.29661 21.87292 164.50800 1.000 43.75051 28 LYS B CA 1
ATOM 1575 C C . LYS B 1 28 ? 26.30111 20.78973 164.11043 1.000 35.55024 28 LYS B C 1
ATOM 1576 O O . LYS B 1 28 ? 25.09102 20.99453 164.17698 1.000 33.42692 28 LYS B O 1
ATOM 1582 N N . VAL B 1 29 ? 26.82082 19.64131 163.68953 1.000 31.54905 29 VAL B N 1
ATOM 1583 C CA . VAL B 1 29 ? 25.99067 18.52377 163.25607 1.000 34.54926 29 VAL B CA 1
ATOM 1584 C C . VAL B 1 29 ? 26.44930 17.22108 163.90574 1.000 28.74085 29 VAL B C 1
ATOM 1585 O O . VAL B 1 29 ? 27.62585 16.86314 163.83569 1.000 32.82694 29 VAL B O 1
ATOM 1589 N N . TYR B 1 30 ? 25.51119 16.52249 164.53873 1.000 33.16498 30 TYR B N 1
ATOM 1590 C CA . TYR B 1 30 ? 25.79014 15.24554 165.18595 1.000 33.12685 30 TYR B CA 1
ATOM 1591 C C . TYR B 1 30 ? 24.90276 14.15135 164.60721 1.000 36.31538 30 TYR B C 1
ATOM 1592 O O . TYR B 1 30 ? 23.68569 14.18726 164.77560 1.000 37.59844 30 TYR B O 1
ATOM 1601 N N . THR B 1 31 ? 25.50968 13.17742 163.93648 1.000 28.78631 31 THR B N 1
ATOM 1602 C CA . THR B 1 31 ? 24.74948 12.09563 163.31851 1.000 29.33669 31 THR B CA 1
ATOM 1603 C C . THR B 1 31 ? 25.03187 10.75555 163.99673 1.000 34.27985 31 THR B C 1
ATOM 1604 O O . THR B 1 31 ? 26.16708 10.46244 164.36952 1.000 31.85558 31 THR B O 1
ATOM 1608 N N . MET B 1 32 ? 23.98570 9.95302 164.16285 1.000 29.91888 32 MET B N 1
ATOM 1609 C CA . MET B 1 32 ? 24.10521 8.63039 164.76013 1.000 34.85605 32 MET B CA 1
ATOM 1610 C C . MET B 1 32 ? 23.39441 7.59035 163.90066 1.000 36.75675 32 MET B C 1
ATOM 1611 O O . MET B 1 32 ? 22.26476 7.80786 163.44675 1.000 39.80825 32 MET B O 1
ATOM 1616 N N . ALA B 1 33 ? 24.06350 6.46310 163.67809 1.000 44.68805 33 ALA B N 1
ATOM 1617 C CA . ALA B 1 33 ? 23.49974 5.39122 162.86699 1.000 33.73697 33 ALA B CA 1
ATOM 1618 C C . ALA B 1 33 ? 23.65094 4.03258 163.53985 1.000 31.84891 33 ALA B C 1
ATOM 1619 O O . ALA B 1 33 ? 24.76199 3.54102 163.71129 1.000 35.35419 33 ALA B O 1
ATOM 1621 N N . TYR B 1 34 ? 22.52851 3.43115 163.91967 1.000 36.93071 34 TYR B N 1
ATOM 1622 C CA . TYR B 1 34 ? 22.52802 2.06785 164.43783 1.000 35.90877 34 TYR B CA 1
ATOM 1623 C C . TYR B 1 34 ? 22.16226 1.09369 163.32771 1.000 44.32809 34 TYR B C 1
ATOM 1624 O O . TYR B 1 34 ? 21.05982 1.15830 162.79611 1.000 47.50598 34 TYR B O 1
ATOM 1633 N N . ILE B 1 35 ? 23.07801 0.20195 162.96053 1.000 51.26033 35 ILE B N 1
ATOM 1634 C CA . ILE B 1 35 ? 22.76011 -0.81000 161.95462 1.000 40.73676 35 ILE B CA 1
ATOM 1635 C C . ILE B 1 35 ? 23.27441 -2.19549 162.34197 1.000 58.55898 35 ILE B C 1
ATOM 1636 O O . ILE B 1 35 ? 24.46267 -2.38367 162.60865 1.000 60.74558 35 ILE B O 1
ATOM 1641 N N . ASP B 1 36 ? 22.35751 -3.15754 162.37402 1.000 48.82029 36 ASP B N 1
ATOM 1642 C CA . ASP B 1 36 ? 22.69427 -4.56225 162.56589 1.000 58.17069 36 ASP B CA 1
ATOM 1643 C C . ASP B 1 36 ? 21.89789 -5.41950 161.58718 1.000 57.22002 36 ASP B C 1
ATOM 1644 O O . ASP B 1 36 ? 21.11012 -4.89575 160.79606 1.000 66.72066 36 ASP B O 1
ATOM 1649 N N . ASP B 1 37 ? 22.09512 -6.73331 161.65418 1.000 59.07377 37 ASP B N 1
ATOM 1650 C CA . ASP B 1 37 ? 21.38906 -7.66720 160.78048 1.000 71.21408 37 ASP B CA 1
ATOM 1651 C C . ASP B 1 37 ? 19.87131 -7.51974 16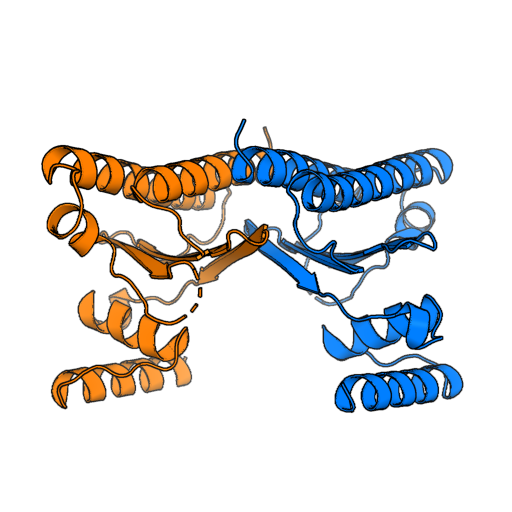0.88606 1.000 71.36538 37 ASP B C 1
ATOM 1652 O O . ASP B 1 37 ? 19.14924 -7.74736 159.91495 1.000 79.10489 37 ASP B O 1
ATOM 1657 N N . GLY B 1 38 ? 19.39676 -7.13191 162.06645 1.000 70.21084 38 GLY B N 1
ATOM 1658 C CA . GLY B 1 38 ? 17.97361 -6.98239 162.31133 1.000 70.91762 38 GLY B CA 1
ATOM 1659 C C . GLY B 1 38 ? 17.38193 -5.68137 161.79845 1.000 78.15043 38 GLY B C 1
ATOM 1660 O O . GLY B 1 38 ? 16.18029 -5.44913 161.93496 1.000 80.16689 38 GLY B O 1
ATOM 1661 N N . GLY B 1 39 ? 18.21944 -4.83236 161.20744 1.000 69.66402 39 GLY B N 1
ATOM 1662 C CA . GLY B 1 39 ? 17.76330 -3.55675 160.67852 1.000 59.52928 39 GLY B CA 1
ATOM 1663 C C . GLY B 1 39 ? 18.46988 -2.38119 161.32707 1.000 59.20722 39 GLY B C 1
ATOM 1664 O O . GLY B 1 39 ? 19.61981 -2.50206 161.74240 1.000 44.92399 39 GLY B O 1
ATOM 1665 N N . GLY B 1 40 ? 17.79286 -1.23932 161.41416 1.000 41.61533 40 GLY B N 1
ATOM 1666 C CA . GLY B 1 40 ? 18.36637 -0.09239 162.09445 1.000 38.74133 40 GLY B CA 1
ATOM 1667 C C . GLY B 1 40 ? 17.77907 1.26558 161.75843 1.000 42.98974 40 GLY B C 1
ATOM 1668 O O . GLY B 1 40 ? 16.71336 1.36425 161.14865 1.000 52.91721 40 GLY B O 1
ATOM 1669 N N . GLU B 1 41 ? 18.48550 2.31848 162.16561 1.000 39.25661 41 GLU B N 1
ATOM 1670 C CA . GLU B 1 41 ? 18.02070 3.68579 161.95954 1.000 33.66701 41 GLU B CA 1
ATOM 1671 C C . GLU B 1 41 ? 19.17020 4.69102 161.90412 1.000 37.67444 41 GLU B C 1
ATOM 1672 O O . GLU B 1 41 ? 20.26399 4.43270 162.40797 1.000 33.33516 41 GLU B O 1
ATOM 1678 N N . VAL B 1 42 ? 18.90906 5.83734 161.28172 1.000 35.49624 42 VAL B N 1
ATOM 1679 C CA . VAL B 1 42 ? 19.85611 6.94818 161.25382 1.000 36.84447 42 VAL B CA 1
ATOM 1680 C C . VAL B 1 42 ? 19.14870 8.24536 161.63070 1.000 40.01297 42 VAL B C 1
ATOM 1681 O O . VAL B 1 42 ? 18.07525 8.54382 161.10711 1.000 32.57836 42 VAL B O 1
ATOM 1685 N N . PHE B 1 43 ? 19.74227 9.01313 162.53996 1.000 39.29243 43 PHE B N 1
ATOM 1686 C CA . PHE B 1 43 ? 19.18833 10.31951 162.88885 1.000 32.35269 43 PHE B CA 1
ATOM 1687 C C . PHE B 1 43 ? 20.30039 11.33661 163.10335 1.000 35.14259 43 PHE B C 1
ATOM 1688 O O . PHE B 1 43 ? 21.46067 10.96474 163.24430 1.000 34.88291 43 PHE B O 1
ATOM 1696 N N . PHE B 1 44 ? 19.95500 12.62020 163.11331 1.000 32.25768 44 PHE B N 1
ATOM 1697 C CA . PHE B 1 44 ? 20.94489 13.63888 163.44404 1.000 31.63851 44 PHE B CA 1
ATOM 1698 C C . PHE B 1 44 ? 20.33276 14.89169 164.05704 1.000 37.65867 44 PHE B C 1
ATOM 1699 O O . PHE B 1 44 ? 19.17693 15.22895 163.80093 1.000 36.76875 44 PHE B O 1
ATOM 1707 N N . ASN B 1 45 ? 21.12747 15.56694 164.88083 1.000 37.18957 45 ASN B N 1
ATOM 1708 C CA . ASN B 1 45 ? 20.75279 16.85680 165.44249 1.000 37.16052 45 ASN B CA 1
ATOM 1709 C C . ASN B 1 45 ? 21.69292 17.94123 164.93830 1.000 31.74482 45 ASN B C 1
ATOM 1710 O O . ASN B 1 45 ? 22.85929 17.67346 164.64990 1.000 27.36937 45 ASN B O 1
ATOM 1715 N N . TYR B 1 46 ? 21.18906 19.16506 164.82949 1.000 34.09295 46 TYR B N 1
ATOM 1716 C CA . TYR B 1 46 ? 22.01580 20.26776 164.36009 1.000 28.26803 46 TYR B CA 1
ATOM 1717 C C . TYR B 1 46 ? 21.74576 21.55143 165.13481 1.000 40.44643 46 TYR B C 1
ATOM 1718 O O . TYR B 1 46 ? 20.60707 21.84797 165.49642 1.000 35.53529 46 TYR B O 1
ATOM 1727 N N . THR B 1 47 ? 22.80710 22.30707 165.39084 1.000 35.14872 47 THR B N 1
ATOM 1728 C CA . THR B 1 47 ? 22.68230 23.60373 166.03773 1.000 38.92624 47 THR B CA 1
ATOM 1729 C C . THR B 1 47 ? 22.79671 24.70840 164.99581 1.000 42.92299 47 THR B C 1
ATOM 1730 O O . THR B 1 47 ? 23.46260 24.53920 163.97488 1.000 45.58909 47 THR B O 1
ATOM 1734 N N . LYS B 1 48 ? 22.13679 25.83263 165.25094 1.000 45.75681 48 LYS B N 1
ATOM 1735 C CA . LYS B 1 48 ? 22.25021 26.99948 164.38444 1.000 53.25595 48 LYS B CA 1
ATOM 1736 C C . LYS B 1 48 ? 23.12798 28.05759 165.05009 1.000 58.88417 48 LYS B C 1
ATOM 1737 O O . LYS B 1 48 ? 23.17858 28.13739 166.27730 1.000 62.78531 48 LYS B O 1
ATOM 1743 N N . PRO B 1 49 ? 23.83414 28.86659 164.24266 1.000 57.96645 49 PRO B N 1
ATOM 1744 C CA . PRO B 1 49 ? 24.70371 29.91258 164.79364 1.000 60.60300 49 PRO B CA 1
ATOM 1745 C C . PRO B 1 49 ? 23.91978 31.00268 165.51858 1.000 65.15787 49 PRO B C 1
ATOM 1746 O O . PRO B 1 49 ? 23.96923 31.04673 166.74805 1.000 65.83602 49 PRO B O 1
ATOM 1750 N N . ASP B 1 52 ? 24.56125 25.73063 172.09622 1.000 69.92144 52 ASP B N 1
ATOM 1751 C CA . ASP B 1 52 ? 23.27158 26.22574 171.63152 1.000 60.44379 52 ASP B CA 1
ATOM 1752 C C . ASP B 1 52 ? 22.25789 25.08603 171.56025 1.000 63.05436 52 ASP B C 1
ATOM 1753 O O . ASP B 1 52 ? 22.58526 23.93603 171.85452 1.000 58.21121 52 ASP B O 1
ATOM 1758 N N . ASP B 1 53 ? 21.03057 25.40978 171.16487 1.000 55.54637 53 ASP B N 1
ATOM 1759 C CA . ASP B 1 53 ? 19.94679 24.43228 171.13651 1.000 57.85759 53 ASP B CA 1
ATOM 1760 C C . ASP B 1 53 ? 20.11179 23.40939 170.01662 1.000 54.21805 53 ASP B C 1
ATOM 1761 O O . ASP B 1 53 ? 20.59086 23.73307 168.92991 1.000 52.67475 53 ASP B O 1
ATOM 1766 N N . LEU B 1 54 ? 19.70980 22.17267 170.29355 1.000 46.80713 54 LEU B N 1
ATOM 1767 C CA . LEU B 1 54 ? 19.72398 21.11467 169.29091 1.000 44.49931 54 LEU B CA 1
ATOM 1768 C C . LEU B 1 54 ? 18.43859 21.13173 168.47415 1.000 41.27076 54 LEU B C 1
ATOM 1769 O O . LEU B 1 54 ? 17.36327 21.41693 169.00003 1.000 50.54927 54 LEU B O 1
ATOM 1774 N N . ASN B 1 55 ? 18.55362 20.82721 167.18677 1.000 35.82362 55 ASN B N 1
ATOM 1775 C CA . ASN B 1 55 ? 17.38283 20.72063 166.32781 1.000 33.80782 55 ASN B CA 1
ATOM 1776 C C . ASN B 1 55 ? 17.28490 19.33389 165.70418 1.000 36.66586 55 ASN B C 1
ATOM 1777 O O . ASN B 1 55 ? 18.15787 18.92513 164.93862 1.000 34.65951 55 ASN B O 1
ATOM 1782 N N . TYR B 1 56 ? 16.21984 18.61299 166.04156 1.000 28.53789 56 TYR B N 1
ATOM 1783 C CA . TYR B 1 56 ? 16.01759 17.25925 165.53869 1.000 28.92297 56 TYR B CA 1
ATOM 1784 C C . TYR B 1 56 ? 15.66618 17.28928 164.05417 1.000 32.12499 56 TYR B C 1
ATOM 1785 O O . TYR B 1 56 ? 14.91637 18.15479 163.60356 1.000 33.96323 56 TYR B O 1
ATOM 1794 N N . TYR B 1 57 ? 16.20694 16.33631 163.30133 1.000 36.62675 57 TYR B N 1
ATOM 1795 C CA . TYR B 1 57 ? 16.12486 16.37008 161.84312 1.000 36.02235 57 TYR B CA 1
ATOM 1796 C C . TYR B 1 57 ? 14.70282 16.22737 161.29245 1.000 37.96390 57 TYR B C 1
ATOM 1797 O O . TYR B 1 57 ? 14.34530 16.90659 160.33225 1.000 42.77484 57 TYR B O 1
ATOM 1806 N N . THR B 1 58 ? 13.88255 15.37641 161.90286 1.000 35.00262 58 THR B N 1
ATOM 1807 C CA . THR B 1 58 ? 12.53143 15.14293 161.38979 1.000 42.70744 58 THR B CA 1
ATOM 1808 C C . THR B 1 58 ? 11.60618 16.34006 161.60964 1.000 43.60913 58 THR B C 1
ATOM 1809 O O . THR B 1 58 ? 10.43633 16.30594 161.22789 1.000 47.80243 58 THR B O 1
ATOM 1813 N N . ASN B 1 59 ? 12.13145 17.39497 162.22406 1.000 32.17108 59 ASN B N 1
ATOM 1814 C CA . ASN B 1 59 ? 11.37708 18.62958 162.39109 1.000 28.96725 59 ASN B CA 1
ATOM 1815 C C . ASN B 1 59 ? 11.70594 19.63586 161.29378 1.000 29.85328 59 ASN B C 1
ATOM 1816 O O . ASN B 1 59 ? 11.09804 20.70279 161.21798 1.000 32.48572 59 ASN B O 1
ATOM 1821 N N . ILE B 1 60 ? 12.67176 19.28876 160.44745 1.000 38.27023 60 ILE B N 1
ATOM 1822 C CA . ILE B 1 60 ? 13.07045 20.14967 159.33522 1.000 38.14011 60 ILE B CA 1
ATOM 1823 C C . ILE B 1 60 ? 11.93717 20.39450 158.32327 1.000 43.82872 60 ILE B C 1
ATOM 1824 O O . ILE B 1 60 ? 11.71102 21.54139 157.93168 1.000 50.83833 60 ILE B O 1
ATOM 1829 N N . PRO B 1 61 ? 11.21404 19.33511 157.89724 1.000 43.51041 61 PRO B N 1
ATOM 1830 C CA . PRO B 1 61 ? 10.12412 19.63647 156.95895 1.000 42.51976 61 PRO B CA 1
ATOM 1831 C C . PRO B 1 61 ? 8.98458 20.42472 157.60330 1.000 47.14155 61 PRO B C 1
ATOM 1832 O O . PRO B 1 61 ? 8.24085 21.11431 156.90478 1.000 48.08503 61 PRO B O 1
ATOM 1836 N N . LYS B 1 62 ? 8.85388 20.31492 158.92133 1.000 47.89067 62 LYS B N 1
ATOM 1837 C CA . LYS B 1 62 ? 7.79985 21.00818 159.65149 1.000 48.11964 62 LYS B CA 1
ATOM 1838 C C . LYS B 1 62 ? 8.05498 22.50992 159.71019 1.000 53.22267 62 LYS B C 1
ATOM 1839 O O . LYS B 1 62 ? 7.13525 23.31354 159.55628 1.000 61.16344 62 LYS B O 1
ATOM 1845 N N . GLU B 1 63 ? 9.31175 22.87963 159.93284 1.000 55.51722 63 GLU B N 1
ATOM 1846 C CA . GLU B 1 63 ? 9.67830 24.27557 160.13846 1.000 56.37283 63 GLU B CA 1
ATOM 1847 C C . GLU B 1 63 ? 10.03952 24.98287 158.83586 1.000 55.48146 63 GLU B C 1
ATOM 1848 O O . GLU B 1 63 ? 9.78833 26.17812 158.68042 1.000 53.36562 63 GLU B O 1
ATOM 1854 N N . TYR B 1 64 ? 10.62809 24.24261 157.90172 1.000 54.86849 64 TYR B N 1
ATOM 1855 C CA . TYR B 1 64 ? 11.15233 24.84540 156.68064 1.000 57.32170 64 TYR B CA 1
ATOM 1856 C C . TYR B 1 64 ? 10.39132 24.42434 155.42937 1.000 56.76947 64 TYR B C 1
ATOM 1857 O O . TYR B 1 64 ? 9.52207 23.55371 155.47650 1.000 49.69756 64 TYR B O 1
ATOM 1866 N N . ASN B 1 65 ? 10.73212 25.05447 154.30935 1.000 66.44129 65 ASN B N 1
ATOM 1867 C CA . ASN B 1 65 ? 10.10501 24.74918 153.03053 1.000 72.25690 65 ASN B CA 1
ATOM 1868 C C . ASN B 1 65 ? 10.79275 23.58842 152.32276 1.000 78.42395 65 ASN B C 1
ATOM 1869 O O . ASN B 1 65 ? 11.59174 23.78631 151.40729 1.000 92.53053 65 ASN B O 1
ATOM 1874 N N . ILE B 1 66 ? 10.48116 22.37670 152.76596 1.000 65.02330 66 ILE B N 1
ATOM 1875 C CA . ILE B 1 66 ? 10.97027 21.16533 152.12380 1.000 60.87351 66 ILE B CA 1
ATOM 1876 C C . ILE B 1 66 ? 9.98621 20.03433 152.40781 1.000 49.46220 66 ILE B C 1
ATOM 1877 O O . ILE B 1 66 ? 9.73879 19.68654 153.56261 1.000 43.03028 66 ILE B O 1
ATOM 1882 N N . SER B 1 67 ? 9.40727 19.48326 151.34547 1.000 43.58421 67 SER B N 1
ATOM 1883 C CA . SER B 1 67 ? 8.33515 18.50236 151.47477 1.000 41.03571 67 SER B CA 1
ATOM 1884 C C . SER B 1 67 ? 8.77739 17.26186 152.23971 1.000 39.48862 67 SER B C 1
ATOM 1885 O O . SER B 1 67 ? 9.96379 16.93275 152.27809 1.000 38.51146 67 SER B O 1
ATOM 1888 N N . VAL B 1 68 ? 7.81073 16.58841 152.85641 1.000 42.87636 68 VAL B N 1
ATOM 1889 C CA . VAL B 1 68 ? 8.06720 15.34436 153.56790 1.000 43.12598 68 VAL B CA 1
ATOM 1890 C C . VAL B 1 68 ? 8.65301 14.31364 152.61160 1.000 47.11812 68 VAL B C 1
ATOM 1891 O O . VAL B 1 68 ? 9.53803 13.54957 152.98144 1.000 51.30960 68 VAL B O 1
ATOM 1895 N N . GLN B 1 69 ? 8.16470 14.31664 151.37477 1.000 47.24973 69 GLN B N 1
ATOM 1896 C CA . GLN B 1 69 ? 8.61535 13.37455 150.35602 1.000 42.00102 69 GLN B CA 1
ATOM 1897 C C . GLN B 1 69 ? 10.11756 13.48554 150.09429 1.000 32.67036 69 GLN B C 1
ATOM 1898 O O . GLN B 1 69 ? 10.86163 12.52236 150.27340 1.000 36.10310 69 GLN B O 1
ATOM 1904 N N . VAL B 1 70 ? 10.54916 14.67155 149.67605 1.000 28.80852 70 VAL B N 1
ATOM 1905 C CA . VAL B 1 70 ? 11.95317 14.93249 149.37253 1.000 39.74486 70 VAL B CA 1
ATOM 1906 C C . VAL B 1 70 ? 12.85969 14.63346 150.56517 1.000 36.69710 70 VAL B C 1
ATOM 1907 O O . VAL B 1 70 ? 13.87191 13.94397 150.42466 1.000 47.28331 70 VAL B O 1
ATOM 1911 N N . PHE B 1 71 ? 12.48305 15.14278 151.73516 1.000 30.53570 71 PHE B N 1
ATOM 1912 C CA . PHE B 1 71 ? 13.27104 14.95729 152.95014 1.000 34.80881 71 PHE B CA 1
ATOM 1913 C C . PHE B 1 71 ? 13.39879 13.48738 153.33059 1.000 34.24573 71 PHE B C 1
ATOM 1914 O O . PHE B 1 71 ? 14.47112 13.03101 153.71154 1.000 41.94137 71 PHE B O 1
ATOM 1922 N N . ASP B 1 72 ? 12.29634 12.75413 153.24967 1.000 35.62865 72 ASP B N 1
ATOM 1923 C CA . ASP B 1 72 ? 12.32199 11.32463 153.52270 1.000 43.10892 72 ASP B CA 1
ATOM 1924 C C . ASP B 1 72 ? 13.17561 10.58647 152.49244 1.000 49.63432 72 ASP B C 1
ATOM 1925 O O . ASP B 1 72 ? 13.80188 9.56530 152.80600 1.000 48.10153 72 ASP B O 1
ATOM 1930 N N . ASP B 1 73 ? 13.18162 11.09144 151.26194 1.000 43.15992 73 ASP B N 1
ATOM 1931 C CA . ASP B 1 73 ? 14.00970 10.50385 150.21995 1.000 34.97006 73 ASP B CA 1
ATOM 1932 C C . ASP B 1 73 ? 15.50552 10.66843 150.52339 1.000 32.05208 73 ASP B C 1
ATOM 1933 O O . ASP B 1 73 ? 16.27781 9.69015 150.47579 1.000 46.19024 73 ASP B O 1
ATOM 1938 N N . LEU B 1 74 ? 15.89208 11.89074 150.86894 1.000 25.77330 74 LEU B N 1
ATOM 1939 C CA . LEU B 1 74 ? 17.26754 12.15120 151.23408 1.000 36.73869 74 LEU B CA 1
ATOM 1940 C C . LEU B 1 74 ? 17.66017 11.35403 152.47514 1.000 28.79824 74 LEU B C 1
ATOM 1941 O O . LEU B 1 74 ? 18.79189 10.87679 152.58646 1.000 34.43560 74 LEU B O 1
ATOM 1946 N N . TRP B 1 75 ? 16.71567 11.23202 153.40355 1.000 27.08895 75 TRP B N 1
ATOM 1947 C CA . TRP B 1 75 ? 16.87227 10.42696 154.61089 1.000 35.81374 75 TRP B CA 1
ATOM 1948 C C . TRP B 1 75 ? 17.20409 8.97776 154.25578 1.000 38.30099 75 TRP B C 1
ATOM 1949 O O . TRP B 1 75 ? 18.17265 8.39998 154.76293 1.000 41.80388 75 TRP B O 1
ATOM 1960 N N . MET B 1 76 ? 16.39634 8.40174 153.37188 1.000 31.42287 76 MET B N 1
ATOM 1961 C CA . MET B 1 76 ? 16.58433 7.02161 152.94254 1.000 28.97890 76 MET B CA 1
ATOM 1962 C C . MET B 1 76 ? 17.92517 6.84209 152.23275 1.000 35.35355 76 MET B C 1
ATOM 1963 O O . MET B 1 76 ? 18.61088 5.83896 152.43344 1.000 37.62703 76 MET B O 1
ATOM 1968 N N . ASP B 1 77 ? 18.30239 7.81769 151.41318 1.000 27.08179 77 ASP B N 1
ATOM 1969 C CA . ASP B 1 77 ? 19.59960 7.77918 150.74886 1.000 33.53179 77 ASP B CA 1
ATOM 1970 C C . ASP B 1 77 ? 20.74285 7.80326 151.76111 1.000 36.41896 77 ASP B C 1
ATOM 1971 O O . ASP B 1 77 ? 21.74969 7.11418 151.58798 1.000 42.04278 77 ASP B O 1
ATOM 1976 N N . LEU B 1 78 ? 20.58032 8.60259 152.81215 1.000 33.48615 78 LEU B N 1
ATOM 1977 C CA . LEU B 1 78 ? 21.56285 8.68019 153.88992 1.000 36.90081 78 LEU B CA 1
ATOM 1978 C C . LEU B 1 78 ? 21.72354 7.32524 154.57793 1.000 29.20290 78 LEU B C 1
ATOM 1979 O O . LEU B 1 78 ? 22.84972 6.83681 154.77963 1.000 39.92323 78 LEU B O 1
ATOM 1984 N N . TYR B 1 79 ? 20.59109 6.71817 154.92886 1.000 28.15776 79 TYR B N 1
ATOM 1985 C CA . TYR B 1 79 ? 20.60817 5.38900 155.52949 1.000 35.08651 79 TYR B CA 1
ATOM 1986 C C . TYR B 1 79 ? 21.30915 4.39803 154.60768 1.000 39.85237 79 TYR B C 1
ATOM 1987 O O . TYR B 1 79 ? 22.06638 3.54165 155.06620 1.000 45.77448 79 TYR B O 1
ATOM 1996 N N . ASP B 1 80 ? 21.05157 4.52179 153.30828 1.000 31.73098 80 ASP B N 1
ATOM 1997 C CA . ASP B 1 80 ? 21.68896 3.66060 152.31927 1.000 34.22609 80 ASP B CA 1
ATOM 1998 C C . ASP B 1 80 ? 23.20018 3.86459 152.31834 1.000 41.08572 80 ASP B C 1
ATOM 1999 O O . ASP B 1 80 ? 23.96148 2.91843 152.11553 1.000 36.82199 80 ASP B O 1
ATOM 2004 N N . LEU B 1 81 ? 23.63001 5.10137 152.55022 1.000 41.08036 81 LEU B N 1
ATOM 2005 C CA . LEU B 1 81 ? 25.05511 5.40348 152.62704 1.000 37.85413 81 LEU B CA 1
ATOM 2006 C C . LEU B 1 81 ? 25.69890 4.72547 153.83457 1.000 45.00847 81 LEU B C 1
ATOM 2007 O O . LEU B 1 81 ? 26.74988 4.08641 153.70958 1.000 40.71711 81 LEU B O 1
ATOM 2012 N N . PHE B 1 82 ? 25.06920 4.85361 155.00012 1.000 27.39266 82 PHE B N 1
ATOM 2013 C CA . PHE B 1 82 ? 25.60160 4.20084 156.19792 1.000 34.27107 82 PHE B CA 1
ATOM 2014 C C . PHE B 1 82 ? 25.61558 2.67339 156.06499 1.000 37.26453 82 PHE B C 1
ATOM 2015 O O . PHE B 1 82 ? 26.56576 2.00641 156.49443 1.000 39.12815 82 PHE B O 1
ATOM 2023 N N . GLU B 1 83 ? 24.56524 2.12672 155.46030 1.000 37.20998 83 GLU B N 1
ATOM 2024 C CA . GLU B 1 83 ? 24.47695 0.68975 155.22112 1.000 40.25633 83 GLU B CA 1
ATOM 2025 C C . GLU B 1 83 ? 25.58598 0.22987 154.27758 1.000 45.96270 83 GLU B C 1
ATOM 2026 O O . GLU B 1 83 ? 26.18275 -0.83292 154.47079 1.000 42.61408 83 GLU B O 1
ATOM 2032 N N . GLU B 1 84 ? 25.85513 1.04283 153.25951 1.000 44.33195 84 GLU B N 1
A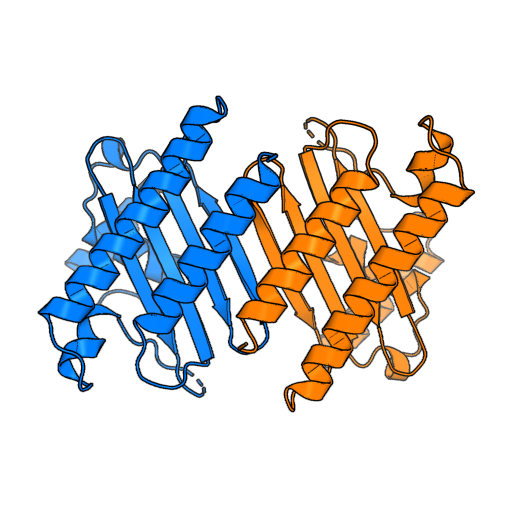TOM 2033 C CA . GLU B 1 84 ? 26.94983 0.78675 152.33152 1.000 48.93594 84 GLU B CA 1
ATOM 2034 C C . GLU B 1 84 ? 28.27951 0.78987 153.07321 1.000 45.44394 84 GLU B C 1
ATOM 2035 O O . GLU B 1 84 ? 29.17114 -0.00156 152.76930 1.000 41.52582 84 GLU B O 1
ATOM 2041 N N . LEU B 1 85 ? 28.39951 1.68600 154.04879 1.000 32.35897 85 LEU B N 1
ATOM 2042 C CA . LEU B 1 85 ? 29.59157 1.76190 154.88838 1.000 42.04800 85 LEU B CA 1
ATOM 2043 C C . LEU B 1 85 ? 29.79866 0.46966 155.68073 1.000 39.46883 85 LEU B C 1
ATOM 2044 O O . LEU B 1 85 ? 30.89556 -0.10516 155.68560 1.000 49.06568 85 LEU B O 1
ATOM 2049 N N . ARG B 1 86 ? 28.73877 0.01324 156.34328 1.000 36.15581 86 ARG B N 1
ATOM 2050 C CA . ARG B 1 86 ? 28.80345 -1.22616 157.11493 1.000 44.55052 86 ARG B CA 1
ATOM 2051 C C . ARG B 1 86 ? 29.15499 -2.41655 156.22212 1.000 49.71102 86 ARG B C 1
ATOM 2052 O O . ARG B 1 86 ? 29.99018 -3.25651 156.58178 1.000 50.00737 86 ARG B O 1
ATOM 2060 N N . ASP B 1 87 ? 28.51956 -2.47705 155.05444 1.000 44.86800 87 ASP B N 1
ATOM 2061 C CA . ASP B 1 87 ? 28.81514 -3.52078 154.07863 1.000 46.30125 87 ASP B CA 1
ATOM 2062 C C . ASP B 1 87 ? 30.26937 -3.45128 153.62500 1.000 46.27566 87 ASP B C 1
ATOM 2063 O O . ASP B 1 87 ? 30.88223 -4.47596 153.32767 1.000 43.97015 87 ASP B O 1
ATOM 2068 N N . LEU B 1 88 ? 30.81242 -2.23833 153.56986 1.000 53.77438 88 LEU B N 1
ATOM 2069 C CA . LEU B 1 88 ? 32.21537 -2.03796 153.22759 1.000 48.34740 88 LEU B CA 1
ATOM 2070 C C . LEU B 1 88 ? 33.09759 -2.64425 154.31316 1.000 50.75344 88 LEU B C 1
ATOM 2071 O O . LEU B 1 88 ? 34.11194 -3.28741 154.02183 1.000 50.19404 88 LEU B O 1
ATOM 2076 N N . PHE B 1 89 ? 32.69699 -2.44423 155.56626 1.000 55.65256 89 PHE B N 1
ATOM 2077 C CA . PHE B 1 89 ? 33.39885 -3.05587 156.69109 1.000 56.59262 89 PHE B CA 1
ATOM 2078 C C . PHE B 1 89 ? 33.39094 -4.57683 156.59369 1.000 69.62945 89 PHE B C 1
ATOM 2079 O O . PHE B 1 89 ? 34.42427 -5.22034 156.78443 1.000 79.04600 89 PHE B O 1
ATOM 2087 N N . LYS B 1 90 ? 32.22411 -5.14410 156.29790 1.000 64.58482 90 LYS B N 1
ATOM 2088 C CA . LYS B 1 90 ? 32.10363 -6.58693 156.09936 1.000 56.43001 90 LYS B CA 1
ATOM 2089 C C . LYS B 1 90 ? 33.01918 -7.06917 154.97820 1.000 54.92700 90 LYS B C 1
ATOM 2090 O O . LYS B 1 90 ? 33.66378 -8.11357 155.08795 1.000 55.13286 90 LYS B O 1
ATOM 2096 N N . GLU B 1 91 ? 33.06423 -6.29122 153.90165 1.000 58.23458 91 GLU B N 1
ATOM 2097 C CA . GLU B 1 91 ? 33.87162 -6.60803 152.73015 1.000 70.27307 91 GLU B CA 1
ATOM 2098 C C . GLU B 1 91 ? 35.36337 -6.54273 153.04738 1.000 69.02396 91 GLU B C 1
ATOM 2099 O O . GLU B 1 91 ? 36.17348 -7.21743 152.41080 1.000 70.61879 91 GLU B O 1
ATOM 2105 N N . GLU B 1 92 ? 35.71994 -5.73245 154.03971 1.000 78.67463 92 GLU B N 1
ATOM 2106 C CA . GLU B 1 92 ? 37.12036 -5.55664 154.41530 1.000 74.86537 92 GLU B CA 1
ATOM 2107 C C . GLU B 1 92 ? 37.59779 -6.58978 155.43884 1.000 74.79059 92 GLU B C 1
ATOM 2108 O O . GLU B 1 92 ? 38.63809 -6.39920 156.07117 1.000 78.30360 92 GLU B O 1
ATOM 2110 N N . ASP B 1 93 ? 36.84207 -7.67806 155.58521 1.000 72.45670 93 ASP B N 1
ATOM 2111 C CA . ASP B 1 93 ? 37.13684 -8.72951 156.56327 1.000 73.55743 93 ASP B CA 1
ATOM 2112 C C . ASP B 1 93 ? 37.28597 -8.14180 157.96772 1.000 66.70122 93 ASP B C 1
ATOM 2113 O O . ASP B 1 93 ? 38.22420 -8.46130 158.69875 1.000 72.82520 93 ASP B O 1
ATOM 2118 N N . LEU B 1 94 ? 36.35173 -7.27029 158.33106 1.000 63.30701 94 LEU B N 1
ATOM 2119 C CA . LEU B 1 94 ? 36.35930 -6.62863 159.63911 1.000 64.45085 94 LEU B CA 1
ATOM 2120 C C . LEU B 1 94 ? 35.07624 -6.93682 160.39688 1.000 55.69160 94 LEU B C 1
ATOM 2121 O O . LEU B 1 94 ? 34.03600 -7.18968 159.78898 1.000 55.72435 94 LEU B O 1
ATOM 2126 N N . GLU B 1 95 ? 35.15815 -6.92431 161.72369 1.000 57.69823 95 GLU B N 1
ATOM 2127 C CA . GLU B 1 95 ? 33.97190 -7.03837 162.56116 1.000 55.03599 95 GLU B CA 1
ATOM 2128 C C . GLU B 1 95 ? 33.04887 -5.86295 162.26199 1.000 50.28357 95 GLU B C 1
ATOM 2129 O O . GLU B 1 95 ? 33.41048 -4.71269 162.50816 1.000 47.63003 95 GLU B O 1
ATOM 2135 N N . PRO B 1 96 ? 31.85875 -6.14624 161.70981 1.000 64.51405 96 PRO B N 1
ATOM 2136 C CA . PRO B 1 96 ? 30.93496 -5.06931 161.33682 1.000 53.12119 96 PRO B CA 1
ATOM 2137 C C . PRO B 1 96 ? 30.45453 -4.28032 162.54977 1.000 49.95056 96 PRO B C 1
ATOM 2138 O O . PRO B 1 96 ? 30.06844 -4.87470 163.55545 1.000 51.95512 96 PRO B O 1
ATOM 2142 N N . TRP B 1 97 ? 30.48777 -2.95536 162.45384 1.000 45.34154 97 TRP B N 1
ATOM 2143 C CA . TRP B 1 97 ? 30.05535 -2.10420 163.55473 1.000 40.89007 97 TRP B CA 1
ATOM 2144 C C . TRP B 1 97 ? 28.54293 -2.14056 163.72464 1.000 40.42032 97 TRP B C 1
ATOM 2145 O O . TRP B 1 97 ? 27.81141 -2.46792 162.79093 1.000 39.18750 97 TRP B O 1
ATOM 2156 N N . THR B 1 98 ? 28.08186 -1.81131 164.92666 1.000 46.65463 98 THR B N 1
ATOM 2157 C CA . THR B 1 98 ? 26.65339 -1.74925 165.20409 1.000 47.56550 98 THR B CA 1
ATOM 2158 C C . THR B 1 98 ? 26.19730 -0.30400 165.36869 1.000 47.95781 98 THR B C 1
ATOM 2159 O O . THR B 1 98 ? 25.00478 -0.01102 165.28728 1.000 40.87522 98 THR B O 1
ATOM 2163 N N . SER B 1 99 ? 27.14670 0.59870 165.60123 1.000 45.57909 99 SER B N 1
ATOM 2164 C CA . SER B 1 99 ? 26.81901 2.02111 165.66869 1.000 38.17967 99 SER B CA 1
ATOM 2165 C C . SER B 1 99 ? 27.92022 2.88848 165.06879 1.000 40.43193 99 SER B C 1
ATOM 2166 O O . SER B 1 99 ? 29.10358 2.56320 165.16134 1.000 33.22235 99 SER B O 1
ATOM 2169 N N . CYS B 1 100 ? 27.51581 3.99270 164.44994 1.000 34.00982 100 CYS B N 1
ATOM 2170 C CA . CYS B 1 100 ? 28.45426 4.93805 163.86353 1.000 38.78463 100 CYS B CA 1
ATOM 2171 C C . CYS B 1 100 ? 28.08188 6.36850 164.22776 1.000 33.47784 100 CYS B C 1
ATOM 2172 O O . CYS B 1 100 ? 26.95549 6.81222 163.98625 1.000 37.00139 100 CYS B O 1
ATOM 2175 N N . GLU B 1 101 ? 29.03700 7.07264 164.82606 1.000 32.67456 101 GLU B N 1
ATOM 2176 C CA . GLU B 1 101 ? 28.90780 8.49249 165.11183 1.000 32.28499 101 GLU B CA 1
ATOM 2177 C C . GLU B 1 101 ? 29.62729 9.29960 164.04271 1.000 32.97042 101 GLU B C 1
ATOM 2178 O O . GLU B 1 101 ? 30.81261 9.07896 163.77381 1.000 31.82252 101 GLU B O 1
ATOM 2184 N N . PHE B 1 102 ? 28.89843 10.23592 163.44532 1.000 31.40915 102 PHE B N 1
ATOM 2185 C CA . PHE B 1 102 ? 29.41835 11.08211 162.38191 1.000 37.63944 102 PHE B CA 1
ATOM 2186 C C . PHE B 1 102 ? 29.11694 12.54345 162.70140 1.000 37.52308 102 PHE B C 1
ATOM 2187 O O . PHE B 1 102 ? 28.00903 13.02320 162.46058 1.000 38.76945 102 PHE B O 1
ATOM 2195 N N . ASP B 1 103 ? 30.10088 13.24681 163.25122 1.000 35.80771 103 ASP B N 1
ATOM 2196 C CA . ASP B 1 103 ? 29.89975 14.62822 163.67346 1.000 37.17601 103 ASP B CA 1
ATOM 2197 C C . ASP B 1 103 ? 30.79445 15.58595 162.90176 1.000 35.06316 103 ASP B C 1
ATOM 2198 O O . ASP B 1 103 ? 31.92699 15.24961 162.56230 1.000 35.02278 103 ASP B O 1
ATOM 2203 N N . PHE B 1 104 ? 30.28399 16.78015 162.62278 1.000 35.33933 104 PHE B N 1
ATOM 2204 C CA . PHE B 1 104 ? 31.10344 17.81145 161.99577 1.000 34.70544 104 PHE B CA 1
ATOM 2205 C C . PHE B 1 104 ? 30.54151 19.20558 162.23485 1.000 41.37638 104 PHE B C 1
ATOM 2206 O O . PHE B 1 104 ? 29.33033 19.39593 162.29953 1.000 38.43640 104 PHE B O 1
ATOM 2214 N N . THR B 1 105 ? 31.43498 20.17847 162.36636 1.000 31.80019 105 THR B N 1
ATOM 2215 C CA . THR B 1 105 ? 31.03175 21.56272 162.56269 1.000 36.98316 105 THR B CA 1
ATOM 2216 C C . THR B 1 105 ? 31.35309 22.38419 161.32143 1.000 38.99333 105 THR B C 1
ATOM 2217 O O . THR B 1 105 ? 32.15726 21.97012 160.48727 1.000 43.27276 105 THR B O 1
ATOM 2221 N N . ARG B 1 106 ? 30.72305 23.54870 161.20271 1.000 41.65430 106 ARG B N 1
ATOM 2222 C CA . ARG B 1 106 ? 31.02146 24.47358 160.11542 1.000 49.12207 106 ARG B CA 1
ATOM 2223 C C . ARG B 1 106 ? 32.43175 25.03741 160.31033 1.000 54.43172 106 ARG B C 1
ATOM 2224 O O . ARG B 1 106 ? 33.05073 25.55258 159.37573 1.000 52.32163 106 ARG B O 1
ATOM 2232 N N . GLU B 1 107 ? 32.94315 24.89561 161.53072 1.000 68.40564 107 GLU B N 1
ATOM 2233 C CA . GLU B 1 107 ? 34.29382 25.32606 161.87477 1.000 74.79374 107 GLU B CA 1
ATOM 2234 C C . GLU B 1 107 ? 35.35423 24.39966 161.27805 1.000 71.45035 107 GLU B C 1
ATOM 2235 O O . GLU B 1 107 ? 36.52286 24.76812 161.18339 1.000 72.22885 107 GLU B O 1
ATOM 2241 N N . GLY B 1 108 ? 34.94717 23.19458 160.88871 1.000 63.39003 108 GLY B N 1
ATOM 2242 C CA . GLY B 1 108 ? 35.85939 22.25298 160.26355 1.000 58.54073 108 GLY B CA 1
ATOM 2243 C C . GLY B 1 108 ? 36.11051 20.98780 161.06386 1.000 50.10175 108 GLY B C 1
ATOM 2244 O O . GLY B 1 108 ? 36.70158 20.03537 160.55246 1.000 47.48539 108 GLY B O 1
ATOM 2245 N N . GLU B 1 109 ? 35.67181 20.98084 162.32008 1.000 38.91694 109 GLU B N 1
ATOM 2246 C CA . GLU B 1 109 ? 35.81972 19.81275 163.18383 1.000 38.11461 109 GLU B CA 1
ATOM 2247 C C . GLU B 1 109 ? 35.11917 18.60694 162.56178 1.000 58.05037 109 GLU B C 1
ATOM 2248 O O . GLU B 1 109 ? 34.08372 18.75211 161.91574 1.000 55.75894 109 GLU B O 1
ATOM 2254 N N . LEU B 1 110 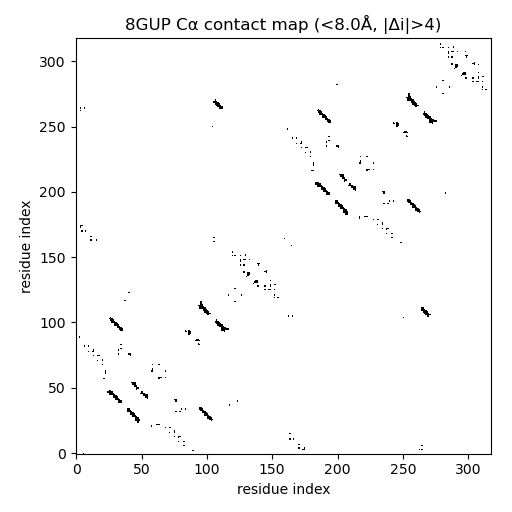? 35.69338 17.42271 162.74509 1.000 51.02042 110 LEU B N 1
ATOM 2255 C CA . LEU B 1 110 ? 35.11449 16.19871 162.20040 1.000 45.07537 110 LEU B CA 1
ATOM 2256 C C . LEU B 1 110 ? 35.46692 15.00085 163.07355 1.000 43.28412 110 LEU B C 1
ATOM 2257 O O . LEU B 1 110 ? 36.60913 14.85624 163.50470 1.000 42.28043 110 LEU B O 1
ATOM 2262 N N . LYS B 1 111 ? 34.48238 14.14736 163.33665 1.000 45.57755 111 LYS B N 1
ATOM 2263 C CA . LYS B 1 111 ? 34.71309 12.94189 164.12283 1.000 40.61005 111 LYS B CA 1
ATOM 2264 C C . LYS B 1 111 ? 33.85017 11.78216 163.63729 1.000 37.40317 111 LYS B C 1
ATOM 2265 O O . LYS B 1 111 ? 32.62087 11.86071 163.64472 1.000 36.69206 111 LYS B O 1
ATOM 2271 N N . VAL B 1 112 ? 34.50651 10.70875 163.21033 1.000 44.94218 112 VAL B N 1
ATOM 2272 C CA . VAL B 1 112 ? 33.81838 9.47715 162.84519 1.000 47.88981 112 VAL B CA 1
ATOM 2273 C C . VAL B 1 112 ? 34.27999 8.35541 163.76582 1.000 46.64384 112 VAL B C 1
ATOM 2274 O O . VAL B 1 112 ? 35.47228 8.05534 163.83130 1.000 44.63455 112 VAL B O 1
ATOM 2278 N N . SER B 1 113 ? 33.34407 7.74130 164.48403 1.000 39.33902 113 SER B N 1
ATOM 2279 C CA . SER B 1 113 ? 33.71027 6.68136 165.42345 1.000 40.79017 113 SER B CA 1
ATOM 2280 C C . SER B 1 113 ? 32.69394 5.54535 165.44480 1.000 45.66026 113 SER B C 1
ATOM 2281 O O . SER B 1 113 ? 31.49450 5.78159 165.50489 1.000 52.18365 113 SER B O 1
ATOM 2284 N N . PHE B 1 114 ? 33.18134 4.30981 165.41090 1.000 41.42521 114 PHE B N 1
ATOM 2285 C CA . PHE B 1 114 ? 32.30107 3.14762 165.38077 1.000 37.56103 114 PHE B CA 1
ATOM 2286 C C . PHE B 1 114 ? 32.30082 2.40902 166.71558 1.000 47.12008 114 PHE B C 1
ATOM 2287 O O . PHE B 1 114 ? 33.30281 2.40216 167.42967 1.000 41.37965 114 PHE B O 1
ATOM 2295 N N . ASP B 1 115 ? 31.17126 1.79233 167.05074 1.000 53.01384 115 ASP B N 1
ATOM 2296 C CA . ASP B 1 115 ? 31.09391 0.95564 168.24254 1.000 47.53670 115 ASP B CA 1
ATOM 2297 C C . ASP B 1 115 ? 30.36313 -0.34902 167.93806 1.000 44.13710 115 ASP B C 1
ATOM 2298 O O . ASP B 1 115 ? 29.51145 -0.40907 167.04230 1.000 45.45433 115 ASP B O 1
ATOM 2303 N N . TYR B 1 116 ? 30.69499 -1.38293 168.70635 1.000 45.02728 116 TYR B N 1
ATOM 2304 C CA . TYR B 1 116 ? 30.30223 -2.74911 168.38416 1.000 44.33712 116 TYR B CA 1
ATOM 2305 C C . TYR B 1 116 ? 29.47409 -3.39701 169.48817 1.000 45.44684 116 TYR B C 1
ATOM 2306 O O . TYR B 1 116 ? 29.52984 -4.61190 169.68269 1.000 46.77890 116 TYR B O 1
ATOM 2315 N N . ILE B 1 117 ? 28.70897 -2.58338 170.20877 1.000 40.72706 117 ILE B N 1
ATOM 2316 C CA . ILE B 1 117 ? 27.83530 -3.09376 171.25859 1.000 41.71840 117 ILE B CA 1
ATOM 2317 C C . ILE B 1 117 ? 26.72884 -3.95731 170.66014 1.000 37.13048 117 ILE B C 1
ATOM 2318 O O . ILE B 1 117 ? 26.04862 -3.54470 169.72083 1.000 36.82855 117 ILE B O 1
ATOM 2323 N N . ASP B 1 118 ? 26.56355 -5.16354 171.19348 1.000 43.22506 118 ASP B N 1
ATOM 2324 C CA . ASP B 1 118 ? 25.49626 -6.04758 170.74262 1.000 52.60068 118 ASP B CA 1
ATOM 2325 C C . ASP B 1 118 ? 24.16123 -5.54498 171.27952 1.000 54.69786 118 ASP B C 1
ATOM 2326 O O . ASP B 1 118 ? 23.68736 -6.00085 172.32055 1.000 66.11300 118 ASP B O 1
ATOM 2331 N N . TRP B 1 119 ? 23.56200 -4.59974 170.56289 1.000 50.49242 119 TRP B N 1
ATOM 2332 C CA . TRP B 1 119 ? 22.31818 -3.97847 171.00033 1.000 48.72978 119 TRP B CA 1
ATOM 2333 C C . TRP B 1 119 ? 21.13988 -4.94131 170.92839 1.000 42.33054 119 TRP B C 1
ATOM 2334 O O . TRP B 1 119 ? 20.13085 -4.74999 171.60627 1.000 36.10943 119 TRP B O 1
ATOM 2345 N N . ILE B 1 120 ? 21.27300 -5.97614 170.10698 1.000 35.45999 120 ILE B N 1
ATOM 2346 C CA . ILE B 1 120 ? 20.24156 -6.99891 170.00176 1.000 37.85097 120 ILE B CA 1
ATOM 2347 C C . ILE B 1 120 ? 20.13352 -7.78951 171.30574 1.000 40.88485 120 ILE B C 1
ATOM 2348 O O . ILE B 1 120 ? 19.03328 -8.03752 171.80102 1.000 38.35397 120 ILE B O 1
ATOM 2353 N N . ASN B 1 121 ? 21.28017 -8.16880 171.86408 1.000 36.03870 121 ASN B N 1
ATOM 2354 C CA . ASN B 1 121 ? 21.31591 -8.90072 173.12788 1.000 42.65678 121 ASN B CA 1
ATOM 2355 C C . ASN B 1 121 ? 20.84268 -8.05507 174.30781 1.000 40.26691 121 ASN B C 1
ATOM 2356 O O . ASN B 1 121 ? 20.31815 -8.58257 175.28862 1.000 42.85587 121 ASN B O 1
ATOM 2361 N N . SER B 1 122 ? 21.03389 -6.74314 174.21051 1.000 40.56935 122 SER B N 1
ATOM 2362 C CA . SER B 1 122 ? 20.61695 -5.82956 175.26833 1.000 37.26870 122 SER B CA 1
ATOM 2363 C C . SER B 1 122 ? 19.09691 -5.75709 175.35928 1.000 44.12205 122 SER B C 1
ATOM 2364 O O . SER B 1 122 ? 18.54796 -5.38832 176.39870 1.000 39.33312 122 SER B O 1
ATOM 2367 N N . GLU B 1 123 ? 18.43623 -6.10224 174.25495 1.000 43.37703 123 GLU B N 1
ATOM 2368 C CA . GLU B 1 123 ? 16.97642 -6.12789 174.15424 1.000 35.50413 123 GLU B CA 1
ATOM 2369 C C . GLU B 1 123 ? 16.35022 -4.74334 174.32160 1.000 44.82687 123 GLU B C 1
ATOM 2370 O O . GLU B 1 123 ? 15.19109 -4.62427 174.71759 1.000 52.65170 123 GLU B O 1
ATOM 2376 N N . PHE B 1 124 ? 17.11385 -3.70045 174.00964 1.000 42.11300 124 PHE B N 1
ATOM 2377 C CA . PHE B 1 124 ? 16.59366 -2.33717 174.05994 1.000 41.30097 124 PHE B CA 1
ATOM 2378 C C . PHE B 1 124 ? 16.25109 -1.82800 172.66099 1.000 39.05296 124 PHE B C 1
ATOM 2379 O O . PHE B 1 124 ? 17.02615 -2.00174 171.72115 1.000 36.36144 124 PHE B O 1
ATOM 2387 N N . GLY B 1 125 ? 15.08585 -1.19862 172.53347 1.000 42.04442 125 GLY B N 1
ATOM 2388 C CA . GLY B 1 125 ? 14.61227 -0.70016 171.25315 1.000 39.83450 125 GLY B CA 1
ATOM 2389 C C . GLY B 1 125 ? 15.26011 0.60601 170.83321 1.000 32.93850 125 GLY B C 1
ATOM 2390 O O . GLY B 1 125 ? 16.16714 1.09621 171.50170 1.000 37.50934 125 GLY B O 1
ATOM 2391 N N . GLN B 1 126 ? 14.78081 1.17800 169.73149 1.000 43.64919 126 GLN B N 1
ATOM 2392 C CA . GLN B 1 126 ? 15.40218 2.36295 169.14365 1.000 43.10424 126 GLN B CA 1
ATOM 2393 C C . GLN B 1 126 ? 15.30704 3.59544 170.04543 1.000 47.71015 126 GLN B C 1
ATOM 2394 O O . GLN B 1 126 ? 16.20513 4.44104 170.04671 1.000 48.26935 126 GLN B O 1
ATOM 2400 N N . ILE B 1 127 ? 14.22694 3.69218 170.81516 1.000 36.73631 127 ILE B N 1
ATOM 2401 C CA . ILE B 1 127 ? 14.02367 4.83612 171.69750 1.000 36.11150 127 ILE B CA 1
ATOM 2402 C C . ILE B 1 127 ? 15.03700 4.82161 172.83595 1.000 38.70388 127 ILE B C 1
ATOM 2403 O O . ILE B 1 127 ? 15.59706 5.85807 173.19213 1.000 46.45368 127 ILE B O 1
ATOM 2408 N N . GLY B 1 128 ? 15.27443 3.64094 173.39787 1.000 41.96899 128 GLY B N 1
ATOM 2409 C CA . GLY B 1 128 ? 16.27209 3.48468 174.43915 1.000 44.81739 128 GLY B CA 1
ATOM 2410 C C . GLY B 1 128 ? 17.65587 3.82181 173.92005 1.000 44.05899 128 GLY B C 1
ATOM 2411 O O . GLY B 1 128 ? 18.42703 4.51316 174.58680 1.000 45.04726 128 GLY B O 1
ATOM 2412 N N . ARG B 1 129 ? 17.96438 3.33431 172.72153 1.000 39.58723 129 ARG B N 1
ATOM 2413 C CA . ARG B 1 129 ? 19.24208 3.61654 172.07713 1.000 41.01340 129 ARG B CA 1
ATOM 2414 C C . ARG B 1 129 ? 19.44375 5.11696 171.88662 1.000 34.02935 129 ARG B C 1
ATOM 2415 O O . ARG B 1 129 ? 20.50984 5.65297 172.19294 1.000 35.15133 129 ARG B O 1
ATOM 2423 N N . GLN B 1 130 ? 18.41014 5.79066 171.38982 1.000 37.74034 130 GLN B N 1
ATOM 2424 C CA . GLN B 1 130 ? 18.49636 7.22156 171.11725 1.000 47.30768 130 GLN B CA 1
ATOM 2425 C C . GLN B 1 130 ? 18.61560 8.04635 172.39465 1.000 38.89846 130 GLN B C 1
ATOM 2426 O O . GLN B 1 130 ? 19.45015 8.94516 172.47988 1.000 37.63274 130 GLN B O 1
ATOM 2432 N N . ASN B 1 131 ? 17.77859 7.74400 173.38179 1.000 35.23742 131 ASN B N 1
ATOM 2433 C CA . ASN B 1 131 ? 17.79796 8.47692 174.64258 1.000 41.67124 131 ASN B CA 1
ATOM 2434 C C . ASN B 1 131 ? 19.10705 8.27832 175.39756 1.000 39.13582 131 ASN B C 1
ATOM 2435 O O . ASN B 1 131 ? 19.66118 9.23105 175.95482 1.000 35.79578 131 ASN B O 1
ATOM 2440 N N . TYR B 1 132 ? 19.60531 7.04517 175.41321 1.000 29.38216 132 TYR B N 1
ATOM 2441 C CA . TYR B 1 132 ? 20.91040 6.79236 176.00817 1.000 38.61485 132 TYR B CA 1
ATOM 2442 C C . TYR B 1 132 ? 21.99761 7.53522 175.24021 1.000 46.01143 132 TYR B C 1
ATOM 2443 O O . TYR B 1 132 ? 22.93740 8.05875 175.83864 1.000 37.33498 132 TYR B O 1
ATOM 2452 N N . TYR B 1 133 ? 21.87314 7.56459 173.91532 1.000 46.28144 133 TYR B N 1
ATOM 2453 C CA . TYR B 1 133 ? 22.83066 8.27966 173.07798 1.000 38.81908 133 TYR B CA 1
ATOM 2454 C C . TYR B 1 133 ? 22.88274 9.75449 173.44796 1.000 43.66138 133 TYR B C 1
ATOM 2455 O O . TYR B 1 133 ? 23.95949 10.32983 173.58864 1.000 45.69507 133 TYR B O 1
ATOM 2464 N N . LYS B 1 134 ? 21.71150 10.36342 173.59537 1.000 39.36441 134 LYS B N 1
ATOM 2465 C CA . LYS B 1 134 ? 21.63194 11.77305 173.94898 1.000 42.57809 134 LYS B CA 1
ATOM 2466 C C . LYS B 1 134 ? 22.11915 12.00455 175.37405 1.000 45.47673 134 LYS B C 1
ATOM 2467 O O . LYS B 1 134 ? 22.61710 13.08157 175.69571 1.000 38.78451 134 LYS B O 1
ATOM 2473 N N . TYR B 1 135 ? 21.97745 10.99153 176.22408 1.000 48.69752 135 TYR B N 1
ATOM 2474 C CA . TYR B 1 135 ? 22.47862 11.07754 177.59243 1.000 53.15735 135 TYR B CA 1
ATOM 2475 C C . TYR B 1 135 ? 24.00161 10.98813 177.64059 1.000 54.29281 135 TYR B C 1
ATOM 2476 O O . TYR B 1 135 ? 24.63749 11.53850 178.53993 1.000 58.32198 135 TYR B O 1
ATOM 2485 N N . ARG B 1 136 ? 24.58205 10.29413 176.66803 1.000 53.70621 136 ARG B N 1
ATOM 2486 C CA . ARG B 1 136 ? 26.01828 10.04624 176.66268 1.000 58.11121 136 ARG B CA 1
ATOM 2487 C C . ARG B 1 136 ? 26.77751 11.15327 175.93543 1.000 56.03072 136 ARG B C 1
ATOM 2488 O O . ARG B 1 136 ? 27.68028 11.77359 176.49862 1.000 58.90067 136 ARG B O 1
ATOM 2496 N N . LYS B 1 137 ? 26.40834 11.38390 174.67922 1.000 46.87960 137 LYS B N 1
ATOM 2497 C CA . LYS B 1 137 ? 26.98884 12.45052 173.87063 1.000 54.20840 137 LYS B CA 1
ATOM 2498 C C . LYS B 1 137 ? 26.79995 13.80683 174.53437 1.000 64.79960 137 LYS B C 1
ATOM 2499 O O . LYS B 1 137 ? 27.76155 14.44062 174.96994 1.000 75.49447 137 LYS B O 1
ATOM 2505 N N . PHE B 1 138 ? 25.54832 14.24449 174.60068 1.000 61.72775 138 PHE B N 1
ATOM 2506 C CA . PHE B 1 138 ? 25.19797 15.46793 175.30266 1.000 61.87686 138 PHE B CA 1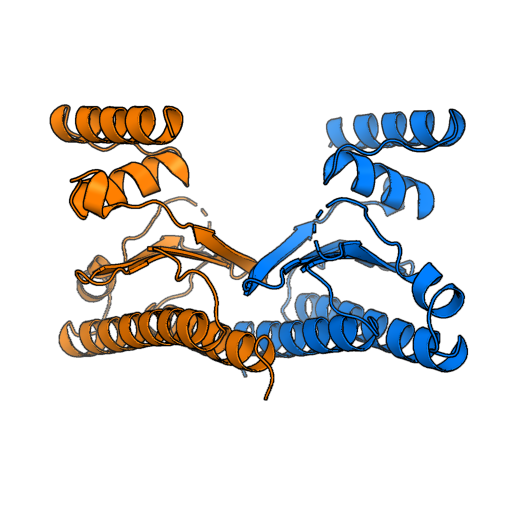
ATOM 2507 C C . PHE B 1 138 ? 24.85051 15.12704 176.74463 1.000 66.94003 138 PHE B C 1
ATOM 2508 O O . PHE B 1 138 ? 24.87091 13.95979 177.13142 1.000 79.43972 138 PHE B O 1
ATOM 2516 N N . GLY B 1 139 ? 24.53418 16.14185 177.53945 1.000 65.82447 139 GLY B N 1
ATOM 2517 C CA . GLY B 1 139 ? 24.12766 15.91812 178.91433 1.000 69.70976 139 GLY B CA 1
ATOM 2518 C C . GLY B 1 139 ? 22.62384 16.03036 179.06424 1.000 57.29489 139 GLY B C 1
ATOM 2519 O O . GLY B 1 139 ? 22.12765 16.83842 179.84784 1.000 70.00515 139 GLY B O 1
ATOM 2520 N N . ILE B 1 140 ? 21.89411 15.21459 178.31017 1.000 51.45145 140 ILE B N 1
ATOM 2521 C CA . ILE B 1 140 ? 20.44140 15.33059 178.25462 1.000 55.09408 140 ILE B CA 1
ATOM 2522 C C . ILE B 1 140 ? 19.71846 14.05304 178.67500 1.000 49.73071 140 ILE B C 1
ATOM 2523 O O . ILE B 1 140 ? 19.92797 12.98771 178.09636 1.000 52.97484 140 ILE B O 1
ATOM 2528 N N . LEU B 1 141 ? 18.86723 14.17480 179.68897 1.000 52.48076 141 LEU B N 1
ATOM 2529 C CA . LEU B 1 141 ? 17.97571 13.09380 180.09336 1.000 53.16536 141 LEU B CA 1
ATOM 2530 C C . LEU B 1 141 ? 16.58326 13.33972 179.52172 1.000 54.22876 141 LEU B C 1
ATOM 2531 O O . LEU B 1 141 ? 16.20598 14.48399 179.27401 1.000 54.41844 141 LEU B O 1
ATOM 2536 N N . PRO B 1 142 ? 15.81577 12.26493 179.29191 1.000 49.65182 142 PRO B N 1
ATOM 2537 C CA . PRO B 1 142 ? 14.45112 12.44820 178.78568 1.000 41.14003 142 PRO B CA 1
ATOM 2538 C C . PRO B 1 142 ? 13.51884 13.05356 179.83590 1.000 54.18744 142 PRO B C 1
ATOM 2539 O O . PRO B 1 142 ? 13.95229 13.33585 180.95289 1.000 51.77148 142 PRO B O 1
ATOM 2543 N N . GLU B 1 143 ? 12.25152 13.23988 179.48016 1.000 63.70635 143 GLU B N 1
ATOM 2544 C CA . GLU B 1 143 ? 11.30556 13.92812 180.35405 1.000 64.83664 143 GLU B CA 1
ATOM 2545 C C . GLU B 1 143 ? 10.68446 13.01544 181.41202 1.000 69.30074 143 GLU B C 1
ATOM 2546 O O . GLU B 1 143 ? 10.68536 13.34358 182.59891 1.000 65.81479 143 GLU B O 1
ATOM 2548 N N . THR B 1 144 ? 10.15599 11.87366 180.98149 1.000 65.79611 144 THR B N 1
ATOM 2549 C CA . THR B 1 144 ? 9.41769 10.98831 181.88008 1.000 61.81061 144 THR B CA 1
ATOM 2550 C C . THR B 1 144 ? 10.32473 10.05350 182.67904 1.000 59.11832 144 THR B C 1
ATOM 2551 O O . THR B 1 144 ? 11.44441 9.75014 182.26807 1.000 55.64317 144 THR B O 1
ATOM 2555 N N . GLU B 1 145 ? 9.81549 9.60138 183.82181 1.000 52.99067 145 GLU B N 1
ATOM 2556 C CA . GLU B 1 145 ? 10.53651 8.70897 184.72654 1.000 57.22048 145 GLU B CA 1
ATOM 2557 C C . GLU B 1 145 ? 10.87488 7.36799 184.07367 1.000 57.41845 145 GLU B C 1
ATOM 2558 O O . GLU B 1 145 ? 11.94588 6.80344 184.30386 1.000 50.93066 145 GLU B O 1
ATOM 2564 N N . TYR B 1 146 ? 9.95128 6.86844 183.25966 1.000 53.56713 146 TYR B N 1
ATOM 2565 C CA . TYR B 1 146 ? 10.12334 5.59879 182.56122 1.000 56.16945 146 TYR B CA 1
ATOM 2566 C C . TYR B 1 146 ? 11.33428 5.63524 181.62779 1.000 54.85450 146 TYR B C 1
ATOM 2567 O O . TYR B 1 146 ? 12.20649 4.75829 181.67830 1.000 64.77680 146 TYR B O 1
ATOM 2576 N N . GLU B 1 147 ? 11.37766 6.66311 180.78481 1.000 42.22342 147 GLU B N 1
ATOM 2577 C CA . GLU B 1 147 ? 12.48721 6.87828 179.86306 1.000 39.00630 147 GLU B CA 1
ATOM 2578 C C . GLU B 1 147 ? 13.82068 6.97817 180.59803 1.000 41.93104 147 GLU B C 1
ATOM 2579 O O . GLU B 1 147 ? 14.80600 6.35004 180.20601 1.000 45.95841 147 GLU B O 1
ATOM 2585 N N . ILE B 1 148 ? 13.83902 7.77782 181.66143 1.000 44.03069 148 ILE B N 1
ATOM 2586 C CA . ILE B 1 148 ? 15.03687 7.97375 182.47164 1.000 43.91388 148 ILE B CA 1
ATOM 2587 C C . ILE B 1 148 ? 15.52893 6.65201 183.05415 1.000 49.82326 148 ILE B C 1
ATOM 2588 O O . ILE B 1 148 ? 16.72270 6.34323 183.00186 1.000 47.08274 148 ILE B O 1
ATOM 2593 N N . ASN B 1 149 ? 14.60083 5.87118 183.59922 1.000 47.44518 149 ASN B N 1
ATOM 2594 C CA . ASN B 1 149 ? 14.93667 4.56640 184.15471 1.000 51.28539 149 ASN B CA 1
ATOM 2595 C C . ASN B 1 149 ? 15.48254 3.62547 183.08874 1.000 46.10174 149 ASN B C 1
ATOM 2596 O O . ASN B 1 149 ? 16.37334 2.82184 183.36243 1.000 50.72827 149 ASN B O 1
ATOM 2601 N N . LYS B 1 150 ? 14.95369 3.72888 181.87296 1.000 41.81641 150 LYS B N 1
ATOM 2602 C CA . LYS B 1 150 ? 15.48518 2.94349 180.76310 1.000 39.63972 150 LYS B CA 1
ATOM 2603 C C . LYS B 1 150 ? 16.92026 3.36090 180.43529 1.000 41.98163 150 LYS B C 1
ATOM 2604 O O . LYS B 1 150 ? 17.78456 2.51136 180.19791 1.000 44.85158 150 LYS B O 1
ATOM 2610 N N . VAL B 1 151 ? 17.16833 4.66861 180.43576 1.000 39.82647 151 VAL B N 1
ATOM 2611 C CA . VAL B 1 151 ? 18.50954 5.20129 180.20636 1.000 40.83775 151 VAL B CA 1
ATOM 2612 C C . VAL B 1 151 ? 19.49330 4.67135 181.24694 1.000 45.40650 151 VAL B C 1
ATOM 2613 O O . VAL B 1 151 ? 20.59179 4.22121 180.90717 1.000 51.12679 151 VAL B O 1
ATOM 2617 N N . LYS B 1 152 ? 19.08629 4.71764 182.51254 1.000 49.38287 152 LYS B N 1
ATOM 2618 C CA . LYS B 1 152 ? 19.90632 4.19848 183.60239 1.000 50.35795 152 LYS B CA 1
ATOM 2619 C C . LYS B 1 152 ? 20.15855 2.70168 183.43692 1.000 48.48961 152 LYS B C 1
ATOM 2620 O O . LYS B 1 152 ? 21.26637 2.22032 183.68958 1.000 58.42924 152 LYS B O 1
ATOM 2626 N N . GLU B 1 153 ? 19.12658 1.97486 183.01165 1.000 47.09135 153 GLU B N 1
ATOM 2627 C CA . GLU B 1 153 ? 19.24576 0.54352 182.74425 1.000 48.86025 153 GLU B CA 1
ATOM 2628 C C . GLU B 1 153 ? 20.32192 0.26626 181.70561 1.000 49.10439 153 GLU B C 1
ATOM 2629 O O . GLU B 1 153 ? 21.18153 -0.59328 181.90162 1.000 44.99681 153 GLU B O 1
ATOM 2635 N N . ILE B 1 154 ? 20.26266 0.99934 180.59825 1.000 45.53363 154 ILE B N 1
ATOM 2636 C CA . ILE B 1 154 ? 21.21584 0.81921 179.50997 1.000 43.50493 154 ILE B CA 1
ATOM 2637 C C . ILE B 1 154 ? 22.63289 1.18278 179.95081 1.000 44.58591 154 ILE B C 1
ATOM 2638 O O . ILE B 1 154 ? 23.59477 0.48585 179.61213 1.000 52.66832 154 ILE B O 1
ATOM 2643 N N . GLU B 1 155 ? 22.75313 2.26474 180.71712 1.000 45.95827 155 GLU B N 1
ATOM 2644 C CA . GLU B 1 155 ? 24.04298 2.67574 181.26698 1.000 51.44143 155 GLU B CA 1
ATOM 2645 C C . GLU B 1 155 ? 24.64815 1.56203 182.12076 1.000 55.38976 155 GLU B C 1
ATOM 2646 O O . GLU B 1 155 ? 25.82654 1.21593 181.97368 1.000 58.17372 155 GLU B O 1
ATOM 2652 N N . GLN B 1 156 ? 23.82657 1.00010 183.00384 1.000 55.70169 156 GLN B N 1
ATOM 2653 C CA . GLN B 1 156 ? 24.24616 -0.10392 183.86096 1.000 55.36384 156 GLN B CA 1
ATOM 2654 C C . GLN B 1 156 ? 24.66525 -1.32146 183.04302 1.000 59.58272 156 GLN B C 1
ATOM 2655 O O . GLN B 1 156 ? 25.66621 -1.97013 183.34903 1.000 74.34521 156 GLN B O 1
ATOM 2661 N N . TYR B 1 157 ? 23.88989 -1.62602 182.00639 1.000 50.74750 157 TYR B N 1
ATOM 2662 C CA . TYR B 1 157 ? 24.18855 -2.74449 181.11776 1.000 50.46459 157 TYR B CA 1
ATOM 2663 C C . TYR B 1 157 ? 25.54741 -2.57637 180.45227 1.000 52.01716 157 TYR B C 1
ATOM 2664 O O . TYR B 1 157 ? 26.32085 -3.52776 180.34268 1.000 55.28636 157 TYR B O 1
ATOM 2673 N N . ILE B 1 158 ? 25.82646 -1.35721 180.00664 1.000 48.93805 158 ILE B N 1
ATOM 2674 C CA . ILE B 1 158 ? 27.06212 -1.06374 179.29397 1.000 53.05001 158 ILE B CA 1
ATOM 2675 C C . ILE B 1 158 ? 28.26777 -1.07904 180.23185 1.000 62.75445 158 ILE B C 1
ATOM 2676 O O . ILE B 1 158 ? 29.34638 -1.54806 179.86019 1.000 62.04503 158 ILE B O 1
ATOM 2681 N N . LYS B 1 159 ? 28.07667 -0.59347 181.45452 1.000 62.82323 159 LYS B N 1
ATOM 2682 C CA . LYS B 1 159 ? 29.14439 -0.61769 182.44987 1.000 56.51484 159 LYS B CA 1
ATOM 2683 C C . LYS B 1 159 ? 29.57784 -2.04629 182.78446 1.000 66.47109 159 LYS B C 1
ATOM 2684 O O . LYS B 1 159 ? 30.76176 -2.31091 182.99821 1.000 73.74470 159 LYS B O 1
ATOM 2686 N N . GLU B 1 160 ? 28.61547 -2.96383 182.81588 1.000 70.70896 160 GLU B N 1
ATOM 2687 C CA . GLU B 1 160 ? 28.87947 -4.34723 183.20647 1.000 80.19902 160 GLU B CA 1
ATOM 2688 C C . GLU B 1 160 ? 29.48855 -5.18181 182.08066 1.000 79.01334 160 GLU B C 1
ATOM 2689 O O . GLU B 1 160 ? 29.77208 -6.36594 182.26322 1.000 72.90492 160 GLU B O 1
ATOM 2695 N N . LEU B 1 161 ? 29.69167 -4.56346 180.92194 1.000 71.07299 161 LEU B N 1
ATOM 2696 C CA . LEU B 1 161 ? 30.30368 -5.24856 179.78837 1.000 69.29507 161 LEU B CA 1
ATOM 2697 C C . LEU B 1 161 ? 31.82478 -5.25248 179.90143 1.000 77.67856 161 LEU B C 1
ATOM 2698 O O . LEU B 1 161 ? 32.41596 -4.33993 180.47888 1.000 86.21649 161 LEU B O 1
#

Solvent-accessible surface area: 16400 Å² total; per-residue (Å²): 165,84,33,28,56,12,13,29,101,4,14,47,56,0,25,66,32,0,39,65,0,9,67,57,116,31,30,89,1,43,0,2,0,3,3,21,124,66,40,34,38,1,5,1,6,2,7,74,101,134,106,53,24,69,10,45,52,0,22,169,107,45,162,28,64,98,137,75,2,59,76,43,80,110,63,1,30,69,24,0,68,79,0,24,73,23,1,95,139,82,144,38,123,41,0,23,4,0,15,1,14,18,30,86,61,4,50,24,77,1,21,16,66,76,22,79,7,97,100,9,155,34,47,117,108,10,31,34,12,17,0,52,77,98,59,46,65,67,81,19,161,69,126,156,47,40,62,51,2,122,69,0,76,114,53,38,85,130,130,123,81,50,42,24,72,9,30,96,4,17,42,53,0,10,52,29,0,33,71,0,10,65,57,117,32,42,84,1,41,0,4,0,1,5,18,124,73,30,40,35,1,4,0,6,1,7,77,88,140,111,52,26,67,10,44,50,0,24,164,106,46,161,32,64,98,139,74,1,58,74,40,77,114,64,0,34,70,24,0,72,80,0,17,71,26,0,97,142,36,136,29,133,34,0,21,6,0,20,1,9,13,22,81,53,3,50,25,75,1,29,13,70,79,30,67,7,96,100,11,158,30,49,111,96,10,29,29,11,12,0,53,58,109,60,34,84,67,74,22,100,75,134,154,52,48,76,56,0,86,83,0,66,112,59,38,80,138,133

Sequence (318 aa):
MTFEEKLSKIYNEIANEISSMIPVEWEKVYTMAYIDDGGGEVFFNYTKPDDLNYYTNIPKEYNISVQVFDDLWMDLYDLFEELRDLFKEEDLEPWTSCEFDFTREGELKVSFDYIDWINSEFGQIGRQNYYKYRKFGILPETEYEINKVKEIEQYIKELMTFEEKLSKIYNEIANEISSMIPVEWEKVYTMAYIDDGGGEVFFNYTKPDDLNYYTNIPKEYNISVQVFDDLWMDLYDLFEELRDLFKEEDLEPWTSCEFDFTREGELKVSFDYIDWINSEFGQIGRQNYYKYRKFGILPETEYEINKVKEIEQYIKEL

InterPro domains:
  IPR006728 Immunity protein YezG-like [PF04634] (7-152)
  IPR006728 Immunity protein YezG-like [TIGR01741] (1-157)
  IPR036170 Immunity protein YezG-like superfamily [SSF160424] (3-162)